Protein AF-A0A849WX70-F1 (afdb_monomer_lite)

Foldseek 3Di:
DDDDDDDDDDDDDDDDDDDDDDDDDDDDDDDDPPPDPPPVCVVLPPDDDALVNVLVCLCCVPPVVVLVQLVVVLQDVDDRDPPDPCPFQLNVLSVVVNVVDPHPPPDDSLRVLVSSQVSSLVVQVVQLVPVVPDPPDPQQADLAAAQLLLLLLLVLCCPPPFLHPVCQVVFADPVCVVPPVPPPSLLVSQQLSLLLCVQLRHDLNQKKKKKKAAWFADPNDTDRMGMFMWGQHPSSFIWTRDNPDADPPPRGDHTDGSVRVLVVRCVRDPRSSIHMGMGGSVCRYPDPDSDDCVSVCNPPCLVRHNRSCSSVVSVVCSLPQHPVNSCVSSVHPDRGDRNDDPPPVPDPCPVVDPDPPDDPCRVPVDDD

Structure (mmCIF, N/CA/C/O backbone):
data_AF-A0A849WX70-F1
#
_entry.id   AF-A0A849WX70-F1
#
loop_
_atom_site.group_PDB
_atom_site.id
_atom_site.type_symbol
_atom_site.label_atom_id
_atom_site.label_alt_id
_atom_site.label_comp_id
_atom_site.label_asym_id
_atom_site.label_entity_id
_atom_site.label_seq_id
_atom_site.pdbx_PDB_ins_code
_atom_site.Cartn_x
_atom_site.Cartn_y
_atom_site.Cartn_z
_atom_site.occupancy
_atom_site.B_iso_or_equiv
_atom_site.auth_seq_id
_atom_site.auth_comp_id
_atom_site.auth_asym_id
_atom_site.auth_atom_id
_atom_site.pdbx_PDB_model_num
ATOM 1 N N . MET A 1 1 ? 68.512 -42.231 7.344 1.00 38.91 1 MET A N 1
ATOM 2 C CA . MET A 1 1 ? 68.923 -40.813 7.188 1.00 38.91 1 MET A CA 1
ATOM 3 C C . MET A 1 1 ? 68.164 -40.019 8.252 1.00 38.91 1 MET A C 1
ATOM 5 O O . MET A 1 1 ? 66.951 -40.113 8.247 1.00 38.91 1 MET A O 1
ATOM 9 N N . LYS A 1 2 ? 68.768 -39.538 9.355 1.00 36.25 2 LYS A N 1
ATOM 10 C CA . LYS A 1 2 ? 69.524 -38.263 9.503 1.00 36.25 2 LYS A CA 1
ATOM 11 C C . LYS A 1 2 ? 68.802 -37.085 8.806 1.00 36.25 2 LYS A C 1
ATOM 13 O O . LYS A 1 2 ? 68.570 -37.222 7.618 1.00 36.25 2 LYS A O 1
ATOM 18 N N . ILE A 1 3 ? 68.507 -35.908 9.375 1.00 37.84 3 ILE A N 1
ATOM 19 C CA . ILE A 1 3 ? 68.693 -35.253 10.690 1.00 37.84 3 ILE A CA 1
ATOM 20 C C . ILE A 1 3 ? 68.116 -33.804 10.515 1.00 37.84 3 ILE A C 1
ATOM 22 O O . ILE A 1 3 ? 68.276 -33.287 9.416 1.00 37.84 3 ILE A O 1
ATOM 26 N N . ILE A 1 4 ? 67.550 -33.156 11.564 1.00 41.12 4 ILE A N 1
ATOM 27 C CA . ILE A 1 4 ? 67.518 -31.669 11.833 1.00 41.12 4 ILE A CA 1
ATOM 28 C C . ILE A 1 4 ? 66.703 -30.748 10.866 1.00 41.12 4 ILE A C 1
ATOM 30 O O . ILE A 1 4 ? 66.662 -31.002 9.676 1.00 41.12 4 ILE A O 1
ATOM 34 N N . SER A 1 5 ? 66.095 -29.592 11.204 1.00 37.28 5 SER A N 1
ATOM 35 C CA . SER A 1 5 ? 65.634 -28.862 12.413 1.00 37.28 5 SER A CA 1
ATOM 36 C C . SER A 1 5 ? 64.950 -27.534 11.966 1.00 37.28 5 SER A C 1
ATOM 38 O O . SER A 1 5 ? 64.920 -27.251 10.769 1.00 37.28 5 SER A O 1
ATOM 40 N N . LYS A 1 6 ? 64.529 -26.705 12.951 1.00 44.03 6 LYS A N 1
ATOM 41 C CA . LYS A 1 6 ? 64.032 -25.293 12.947 1.00 44.03 6 LYS A CA 1
ATOM 42 C C . LYS A 1 6 ? 62.504 -25.187 13.080 1.00 44.03 6 LYS A C 1
ATOM 44 O O . LYS A 1 6 ? 61.797 -25.442 12.121 1.00 44.03 6 LYS A O 1
ATOM 49 N N . PHE A 1 7 ? 61.885 -24.945 14.246 1.00 43.12 7 PHE A N 1
ATOM 50 C CA . PHE A 1 7 ? 62.089 -23.946 15.322 1.00 43.12 7 PHE A CA 1
ATOM 51 C C . PHE A 1 7 ? 62.117 -22.490 14.833 1.00 43.12 7 PHE A C 1
ATOM 53 O O . PHE A 1 7 ? 63.131 -22.073 14.290 1.00 43.12 7 PHE A O 1
ATOM 60 N N . TYR A 1 8 ? 61.039 -21.741 15.112 1.00 38.78 8 TYR A N 1
ATOM 61 C CA . TYR A 1 8 ? 61.070 -20.408 15.739 1.00 38.78 8 TYR A CA 1
ATOM 62 C C . TYR A 1 8 ? 59.729 -20.124 16.455 1.00 38.78 8 TYR A C 1
ATOM 64 O O . TYR A 1 8 ? 58.683 -19.986 15.828 1.00 38.78 8 TYR A O 1
ATOM 72 N N . LEU A 1 9 ? 59.799 -20.085 17.789 1.00 37.38 9 LEU A N 1
ATOM 73 C CA . LEU A 1 9 ? 58.912 -19.358 18.708 1.00 37.38 9 LEU A CA 1
ATOM 74 C C . LEU A 1 9 ? 59.530 -17.961 18.974 1.00 37.38 9 LEU A C 1
ATOM 76 O O . LEU A 1 9 ? 60.711 -17.778 18.688 1.00 37.38 9 LEU A O 1
ATOM 80 N N . PHE A 1 10 ? 58.765 -17.101 19.672 1.00 33.50 10 PHE A N 1
ATOM 81 C CA . PHE A 1 10 ? 59.092 -15.818 20.348 1.00 33.50 10 PHE A CA 1
ATOM 82 C C . PHE A 1 10 ? 58.715 -14.529 19.578 1.00 33.50 10 PHE A C 1
ATOM 84 O O . PHE A 1 10 ? 59.026 -14.425 18.403 1.00 33.50 10 PHE A O 1
ATOM 91 N N . TYR A 1 11 ? 58.081 -13.486 20.150 1.00 30.44 11 TYR A N 1
ATOM 92 C CA . TYR A 1 11 ? 57.547 -13.217 21.502 1.00 30.44 11 TYR A CA 1
ATOM 93 C C . TYR A 1 11 ? 56.594 -11.996 21.489 1.00 30.44 11 TYR A C 1
ATOM 95 O O . TYR A 1 11 ? 56.616 -11.194 20.558 1.00 30.44 11 TYR A O 1
ATOM 103 N N . LEU A 1 12 ? 55.815 -11.859 22.569 1.00 35.34 12 LEU A N 1
ATOM 104 C CA . LEU A 1 12 ? 55.059 -10.675 22.999 1.00 35.34 12 LEU A CA 1
ATOM 105 C C . LEU A 1 12 ? 55.924 -9.407 23.155 1.00 35.34 12 LEU A C 1
ATOM 107 O O . LEU A 1 12 ? 57.042 -9.500 23.658 1.00 35.34 12 LEU A O 1
ATOM 111 N N . SER A 1 13 ? 55.310 -8.227 22.993 1.00 27.55 13 SER A N 1
ATOM 112 C CA . SER A 1 13 ? 55.395 -7.189 24.035 1.00 27.55 13 SER A CA 1
ATOM 113 C C . SER A 1 13 ? 54.191 -6.232 24.047 1.00 27.55 13 SER A C 1
ATOM 115 O O . SER A 1 13 ? 53.707 -5.742 23.031 1.00 27.55 13 SER A O 1
ATOM 117 N N . LEU A 1 14 ? 53.707 -6.036 25.271 1.00 31.61 14 LEU A N 1
ATOM 118 C CA . LEU A 1 14 ? 52.693 -5.114 25.772 1.00 31.61 14 LEU A CA 1
ATOM 119 C C . LEU A 1 14 ? 53.393 -3.813 26.213 1.00 31.61 14 LEU A C 1
ATOM 121 O O . LEU A 1 14 ? 54.511 -3.924 26.713 1.00 31.61 14 LEU A O 1
ATOM 125 N N . SER A 1 15 ? 52.736 -2.646 26.118 1.00 30.48 15 SER A N 1
ATOM 126 C CA . SER A 1 15 ? 52.837 -1.435 26.989 1.00 30.48 15 SER A CA 1
ATOM 127 C C . SER A 1 15 ? 52.048 -0.299 26.304 1.00 30.48 15 SER A C 1
ATOM 129 O O . SER A 1 15 ? 52.413 0.104 25.208 1.00 30.48 15 SER A O 1
ATOM 131 N N . ALA A 1 16 ? 50.854 0.118 26.735 1.00 30.75 16 ALA A N 1
ATOM 132 C CA . ALA A 1 16 ? 50.537 0.946 27.906 1.00 30.75 16 ALA A CA 1
ATOM 133 C C . ALA A 1 16 ? 51.292 2.290 27.948 1.00 30.75 16 ALA A C 1
ATOM 135 O O . ALA A 1 16 ? 52.464 2.316 28.303 1.00 30.75 16 ALA A O 1
ATOM 136 N N . LEU A 1 17 ? 50.587 3.401 27.689 1.00 26.80 17 LEU A N 1
ATOM 137 C CA . LEU A 1 17 ? 50.786 4.655 28.421 1.00 26.80 17 LEU A CA 1
ATOM 138 C C . LEU A 1 17 ? 49.501 5.501 28.388 1.00 26.80 17 LEU A C 1
ATOM 140 O O . LEU A 1 17 ? 49.042 5.936 27.335 1.00 26.80 17 LEU A O 1
ATOM 144 N N . ALA A 1 18 ? 48.937 5.709 29.574 1.00 28.11 18 ALA A N 1
ATOM 145 C CA . ALA A 1 18 ? 47.935 6.715 29.884 1.00 28.11 18 ALA A CA 1
ATOM 146 C C . ALA A 1 18 ? 48.645 7.933 30.491 1.00 28.11 18 ALA A C 1
ATOM 148 O O . ALA A 1 18 ? 49.542 7.749 31.312 1.00 28.11 18 ALA A O 1
ATOM 149 N N . ILE A 1 19 ? 48.207 9.153 30.160 1.00 31.25 19 ILE A N 1
ATOM 150 C CA . ILE A 1 19 ? 48.410 10.338 31.006 1.00 31.25 19 ILE A CA 1
ATOM 151 C C . ILE A 1 19 ? 47.104 11.137 31.060 1.00 31.25 19 ILE A C 1
ATOM 153 O O . ILE A 1 19 ? 46.490 11.452 30.045 1.00 31.25 19 ILE A O 1
ATOM 157 N N . ASN A 1 20 ? 46.716 11.412 32.303 1.00 28.11 20 ASN A N 1
ATOM 158 C CA . ASN A 1 20 ? 45.578 12.186 32.773 1.00 28.11 20 ASN A CA 1
ATOM 159 C C . ASN A 1 20 ? 45.707 13.692 32.496 1.00 28.11 20 ASN A C 1
ATOM 161 O O . ASN A 1 20 ? 46.794 14.254 32.594 1.00 28.11 20 ASN A O 1
ATOM 165 N N . SER A 1 21 ? 44.559 14.362 32.376 1.00 27.25 21 SER A N 1
ATOM 166 C CA . SER A 1 21 ? 44.358 15.716 32.904 1.00 27.25 21 SER A CA 1
ATOM 167 C C . SER A 1 21 ? 42.921 15.847 33.437 1.00 27.25 21 SER A C 1
ATOM 169 O O . SER A 1 21 ? 41.959 15.951 32.684 1.00 27.25 21 SER A O 1
ATOM 171 N N . LEU A 1 22 ? 42.808 15.759 34.768 1.00 28.16 22 LEU A N 1
ATOM 172 C CA . LEU A 1 22 ? 41.793 16.397 35.625 1.00 28.16 22 LEU A CA 1
ATOM 173 C C . LEU A 1 22 ? 41.969 17.928 35.550 1.00 28.16 22 LEU A C 1
ATOM 175 O O . LEU A 1 22 ? 43.075 18.375 35.267 1.00 28.16 22 LEU A O 1
ATOM 179 N N . ALA A 1 23 ? 41.058 18.829 35.907 1.00 27.77 23 ALA A N 1
ATOM 180 C CA . ALA A 1 23 ? 39.648 18.884 36.294 1.00 27.77 23 ALA A CA 1
ATOM 181 C C . ALA A 1 23 ? 39.321 20.396 36.393 1.00 27.77 23 ALA A C 1
ATOM 183 O O . ALA A 1 23 ? 40.244 21.187 36.548 1.00 27.77 23 ALA A O 1
ATOM 184 N N . ILE A 1 24 ? 38.045 20.791 36.361 1.00 26.77 24 ILE A N 1
ATOM 185 C CA . ILE A 1 24 ? 37.427 21.758 37.294 1.00 26.77 24 ILE A CA 1
ATOM 186 C C . ILE A 1 24 ? 35.904 21.658 37.115 1.00 26.77 24 ILE A C 1
ATOM 188 O O . ILE A 1 24 ? 35.356 21.782 36.024 1.00 26.77 24 ILE A O 1
ATOM 192 N N . SER A 1 25 ? 35.248 21.391 38.235 1.00 27.98 25 SER A N 1
ATOM 193 C CA . SER A 1 25 ? 33.811 21.366 38.488 1.00 27.98 25 SER A CA 1
ATOM 194 C C . SER A 1 25 ? 33.216 22.769 38.642 1.00 27.98 25 SER A C 1
ATOM 196 O O . SER A 1 25 ? 33.856 23.609 39.270 1.00 27.98 25 SER A O 1
ATOM 198 N N . THR A 1 26 ? 31.960 22.981 38.229 1.00 28.66 26 THR A N 1
ATOM 199 C CA . THR A 1 26 ? 30.817 23.463 39.060 1.00 28.66 26 THR A CA 1
ATOM 200 C C . THR A 1 26 ? 29.541 23.652 38.200 1.00 28.66 26 THR A C 1
ATOM 202 O O . THR A 1 26 ? 29.646 23.649 36.975 1.00 28.66 26 THR A O 1
ATOM 205 N N . PRO A 1 27 ? 28.327 23.672 38.800 1.00 29.98 27 PRO A N 1
ATOM 206 C CA . PRO A 1 27 ? 27.159 22.966 38.262 1.00 29.98 27 PRO A CA 1
ATOM 207 C C . PRO A 1 27 ? 25.943 23.854 37.903 1.00 29.98 27 PRO A C 1
ATOM 209 O O . PRO A 1 27 ? 25.895 25.032 38.232 1.00 29.98 27 PRO A O 1
ATOM 212 N N . LEU A 1 28 ? 24.919 23.192 37.339 1.00 26.17 28 LEU A N 1
ATOM 213 C CA . LEU A 1 28 ? 23.476 23.497 37.402 1.00 26.17 28 LEU A CA 1
ATOM 214 C C . LEU A 1 28 ? 22.964 24.819 36.797 1.00 26.17 28 LEU A C 1
ATOM 216 O O . LEU A 1 28 ? 22.929 25.850 37.456 1.00 26.17 28 LEU A O 1
ATOM 220 N N . ILE A 1 29 ? 22.316 24.704 35.632 1.00 27.02 29 ILE A N 1
ATOM 221 C CA . ILE A 1 29 ? 21.025 25.366 35.388 1.00 27.02 29 ILE A CA 1
ATOM 222 C C . ILE A 1 29 ? 20.063 24.292 34.878 1.00 27.02 29 ILE A C 1
ATOM 224 O O . ILE A 1 29 ? 20.314 23.638 33.866 1.00 27.02 29 ILE A O 1
ATOM 228 N N . GLY A 1 30 ? 18.996 24.067 35.645 1.00 26.92 30 GLY A N 1
ATOM 229 C CA . GLY A 1 30 ? 17.939 23.123 35.319 1.00 26.92 30 GLY A CA 1
ATOM 230 C C . GLY A 1 30 ? 17.223 23.528 34.038 1.00 26.92 30 GLY A C 1
ATOM 231 O O . GLY A 1 30 ? 16.716 24.642 33.927 1.00 26.92 30 GLY A O 1
ATOM 232 N N . ILE A 1 31 ? 17.165 22.604 33.083 1.00 27.62 31 ILE A N 1
ATOM 233 C CA . ILE A 1 31 ? 16.212 22.693 31.984 1.00 27.62 31 ILE A CA 1
ATOM 234 C C . ILE A 1 31 ? 14.951 21.980 32.455 1.00 27.62 31 ILE A C 1
ATOM 236 O O . ILE A 1 31 ? 14.905 20.762 32.626 1.00 27.62 31 ILE A O 1
ATOM 240 N N . ASP A 1 32 ? 13.967 22.818 32.735 1.00 26.98 32 ASP A N 1
ATOM 241 C CA . ASP A 1 32 ? 12.604 22.508 33.116 1.00 26.98 32 ASP A CA 1
ATOM 242 C C . ASP A 1 32 ? 11.981 21.473 32.159 1.00 26.98 32 ASP A C 1
ATOM 244 O O . ASP A 1 32 ? 11.893 21.673 30.945 1.00 26.98 32 ASP A O 1
ATOM 248 N N . SER A 1 33 ? 11.537 20.345 32.709 1.00 31.02 33 SER A N 1
ATOM 249 C CA . SER A 1 33 ? 10.977 19.193 31.990 1.00 31.02 33 SER A CA 1
ATOM 250 C C . SER A 1 33 ? 9.509 19.393 31.575 1.00 31.02 33 SER A C 1
ATOM 252 O O . SER A 1 33 ? 8.733 18.439 31.502 1.00 31.02 33 SER A O 1
ATOM 254 N N . ARG A 1 34 ? 9.101 20.637 31.282 1.00 26.53 34 ARG A N 1
ATOM 255 C CA . ARG A 1 34 ? 7.699 21.004 31.002 1.00 26.53 34 ARG A CA 1
ATOM 256 C C . ARG A 1 34 ? 7.420 21.699 29.663 1.00 26.53 34 ARG A C 1
ATOM 258 O O . ARG A 1 34 ? 6.267 22.047 29.427 1.00 26.53 34 ARG A O 1
ATOM 265 N N . SER A 1 35 ? 8.380 21.839 28.740 1.00 29.66 35 SER A N 1
ATOM 266 C CA . SER A 1 35 ? 8.166 22.618 27.495 1.00 29.66 35 SER A CA 1
ATOM 2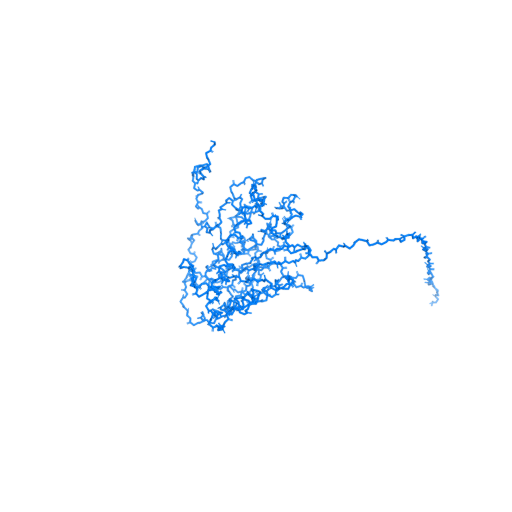67 C C . SER A 1 35 ? 8.083 21.855 26.159 1.00 29.66 35 SER A C 1
ATOM 269 O O . SER A 1 35 ? 8.068 22.495 25.111 1.00 29.66 35 SER A O 1
ATOM 271 N N . THR A 1 36 ? 7.956 20.523 26.114 1.00 32.47 36 THR A N 1
ATOM 272 C CA . THR A 1 36 ? 7.951 19.794 24.818 1.00 32.47 36 THR A CA 1
ATOM 273 C C . THR A 1 36 ? 6.583 19.352 24.287 1.00 32.47 36 THR A C 1
ATOM 275 O O . THR A 1 36 ? 6.522 18.713 23.241 1.00 32.47 36 THR A O 1
ATOM 278 N N . LYS A 1 37 ? 5.459 19.749 24.902 1.00 31.58 37 LYS A N 1
ATOM 279 C CA . LYS A 1 37 ? 4.118 19.406 24.375 1.00 31.58 37 LYS A CA 1
ATOM 280 C C . LYS A 1 37 ? 3.533 20.378 23.337 1.00 31.58 37 LYS A C 1
ATOM 282 O O . LYS A 1 37 ? 2.505 20.048 22.757 1.00 31.58 37 LYS A O 1
ATOM 287 N N . SER A 1 38 ? 4.157 21.525 23.046 1.00 29.38 38 SER A N 1
ATOM 288 C CA . SER A 1 38 ? 3.568 22.535 22.137 1.00 29.38 38 SER A CA 1
ATOM 289 C C . SER A 1 38 ? 4.291 22.765 20.805 1.00 29.38 38 SER A C 1
ATOM 291 O O . SER A 1 38 ? 3.730 23.430 19.939 1.00 29.38 38 SER A O 1
ATOM 293 N N . ASN A 1 39 ? 5.484 22.206 20.572 1.00 29.80 39 ASN A N 1
ATOM 294 C CA . ASN A 1 39 ? 6.278 22.576 19.387 1.00 29.80 39 ASN A CA 1
ATOM 295 C C . ASN A 1 39 ? 6.196 21.631 18.181 1.00 29.80 39 ASN A C 1
ATOM 297 O O . ASN A 1 39 ? 6.762 21.953 17.143 1.00 29.80 39 ASN A O 1
ATOM 301 N N . CYS A 1 40 ? 5.405 20.555 18.236 1.00 33.16 40 CYS A N 1
ATOM 302 C CA . CYS A 1 40 ? 5.090 19.787 17.022 1.00 33.16 40 CYS A CA 1
ATOM 303 C C . CYS A 1 40 ? 3.966 20.415 16.181 1.00 33.16 40 CYS A C 1
ATOM 305 O O . CYS A 1 40 ? 3.748 19.972 15.073 1.00 33.16 40 CYS A O 1
ATOM 307 N N . LEU A 1 41 ? 3.260 21.449 16.660 1.00 31.38 41 LEU A N 1
ATOM 308 C CA . LEU A 1 41 ? 2.218 22.151 15.885 1.00 31.38 41 LEU A CA 1
ATOM 309 C C . LEU A 1 41 ? 2.650 23.557 15.429 1.00 31.38 41 LEU A C 1
ATOM 311 O O . LEU A 1 41 ? 2.061 24.120 14.508 1.00 31.38 41 LEU A O 1
ATOM 315 N N . GLY A 1 42 ? 3.691 24.127 16.047 1.00 27.14 42 GLY A N 1
ATOM 316 C CA . GLY A 1 42 ? 4.165 25.490 15.775 1.00 27.14 42 GLY A CA 1
ATOM 317 C C . GLY A 1 42 ? 4.873 25.660 14.427 1.00 27.14 42 GLY A C 1
ATOM 318 O O . GLY A 1 42 ? 4.734 26.710 13.805 1.00 27.14 42 GLY A O 1
ATOM 319 N N . HIS A 1 43 ? 5.552 24.623 13.927 1.00 33.47 43 HIS A N 1
ATOM 320 C CA . HIS A 1 43 ? 6.188 24.657 12.601 1.00 33.47 43 HIS A CA 1
ATOM 321 C C . HIS A 1 43 ? 5.203 24.492 11.429 1.00 33.47 43 HIS A C 1
ATOM 323 O O . HIS A 1 43 ? 5.555 24.800 10.295 1.00 33.47 43 HIS A O 1
ATOM 329 N N . TYR A 1 44 ? 3.953 24.095 11.689 1.00 35.59 44 TYR A N 1
ATOM 330 C CA . TYR A 1 44 ? 2.965 23.778 10.649 1.00 35.59 44 TYR A CA 1
ATOM 331 C C . TYR A 1 44 ? 2.113 24.974 10.195 1.00 35.59 44 TYR A C 1
ATOM 333 O O . TYR A 1 44 ? 1.388 24.882 9.207 1.00 35.59 44 TYR A O 1
ATOM 341 N N . LYS A 1 45 ? 2.182 26.122 10.885 1.00 31.47 45 LYS A N 1
ATOM 342 C CA . LYS A 1 45 ? 1.353 27.303 10.564 1.00 31.47 45 LYS A CA 1
ATOM 343 C C . LYS A 1 45 ? 1.973 28.290 9.567 1.00 31.47 45 LYS A C 1
ATOM 345 O O . LYS A 1 45 ? 1.298 29.246 9.192 1.00 31.47 45 LYS A O 1
ATOM 350 N N . GLN A 1 46 ? 3.203 28.069 9.100 1.00 36.62 46 GLN A N 1
ATOM 351 C CA . GLN A 1 46 ? 3.875 28.947 8.129 1.00 36.62 46 GLN A CA 1
ATOM 352 C C . GLN A 1 46 ? 4.447 28.186 6.929 1.00 36.62 46 GLN A C 1
ATOM 354 O O . GLN A 1 46 ? 5.611 28.350 6.581 1.00 36.62 46 GLN A O 1
ATOM 359 N N . VAL A 1 47 ? 3.635 27.370 6.257 1.00 38.62 47 VAL A N 1
ATOM 360 C CA . VAL A 1 47 ? 4.079 26.757 4.998 1.00 38.62 47 VAL A CA 1
ATOM 361 C C . VAL A 1 47 ? 2.987 26.858 3.943 1.00 38.62 47 VAL A C 1
ATOM 363 O O . VAL A 1 47 ? 2.095 26.029 3.803 1.00 38.62 47 VAL A O 1
ATOM 366 N N . LYS A 1 48 ? 3.020 27.989 3.248 1.00 41.62 48 LYS A N 1
ATOM 367 C CA . LYS A 1 48 ? 2.393 28.189 1.949 1.00 41.62 48 LYS A CA 1
ATOM 368 C C . LYS A 1 48 ? 3.480 28.845 1.125 1.00 41.62 48 LYS A C 1
ATOM 370 O O . LYS A 1 48 ? 3.694 30.025 1.371 1.00 41.62 48 LYS A O 1
ATOM 375 N N . ASN A 1 49 ? 4.224 28.096 0.304 1.00 42.72 49 ASN A N 1
ATOM 376 C CA . ASN A 1 49 ? 4.805 28.559 -0.974 1.00 42.72 49 ASN A CA 1
ATOM 377 C C . ASN A 1 49 ? 5.703 27.514 -1.685 1.00 42.72 49 ASN A C 1
ATOM 379 O O . ASN A 1 49 ? 6.255 27.843 -2.733 1.00 42.72 49 ASN A O 1
ATOM 383 N N . SER A 1 50 ? 5.859 26.275 -1.192 1.00 49.97 50 SER A N 1
ATOM 384 C CA . SER A 1 50 ? 6.689 25.249 -1.850 1.00 49.97 50 SER A CA 1
ATOM 385 C C . SER A 1 50 ? 5.878 24.049 -2.391 1.00 49.97 50 SER A C 1
ATOM 387 O O . SER A 1 50 ? 4.876 23.660 -1.788 1.00 49.97 50 SER A O 1
ATOM 389 N N . PRO A 1 51 ? 6.287 23.412 -3.510 1.00 46.69 51 PRO A N 1
ATOM 390 C CA . PRO A 1 51 ? 5.650 22.193 -4.029 1.00 46.69 51 PRO A CA 1
ATOM 391 C C . PRO A 1 51 ? 5.591 21.021 -3.030 1.00 46.69 51 PRO A C 1
ATOM 393 O O . PRO A 1 51 ? 4.639 20.241 -3.072 1.00 46.69 51 PRO A O 1
ATOM 396 N N . SER A 1 52 ? 6.553 20.912 -2.103 1.00 46.94 52 SER A N 1
ATOM 397 C CA . SER A 1 52 ? 6.529 19.917 -1.016 1.00 46.94 52 SER A CA 1
ATOM 398 C C . SER A 1 52 ? 5.396 20.157 -0.010 1.00 46.94 52 SER A C 1
ATOM 400 O O . SER A 1 52 ? 4.804 19.194 0.476 1.00 46.94 52 SER A O 1
ATOM 402 N N . ASP A 1 53 ? 5.008 21.416 0.224 1.00 53.00 53 ASP A N 1
ATOM 403 C CA . ASP A 1 53 ? 3.897 21.772 1.125 1.00 53.00 53 ASP A CA 1
ATOM 404 C C . ASP A 1 53 ? 2.554 21.270 0.582 1.00 53.00 53 ASP A C 1
ATOM 406 O O . ASP A 1 53 ? 1.631 20.956 1.332 1.00 53.00 53 ASP A O 1
ATOM 410 N N . TYR A 1 54 ? 2.435 21.185 -0.745 1.00 51.22 54 TYR A N 1
ATOM 411 C CA . TYR A 1 54 ? 1.203 20.792 -1.419 1.00 51.22 54 TYR A CA 1
ATOM 412 C C . TYR A 1 54 ? 0.933 19.285 -1.313 1.00 51.22 54 TYR A C 1
ATOM 414 O O . TYR A 1 54 ? -0.221 18.864 -1.219 1.00 51.22 54 TYR A O 1
ATOM 422 N N . PHE A 1 55 ? 1.988 18.466 -1.293 1.00 51.44 55 PHE A N 1
ATOM 423 C CA . PHE A 1 55 ? 1.865 17.021 -1.108 1.00 51.44 55 PHE A CA 1
ATOM 424 C C . PHE A 1 55 ? 1.593 16.658 0.356 1.00 51.44 55 PHE A C 1
ATOM 426 O O . PHE A 1 55 ? 0.677 15.880 0.633 1.00 51.44 55 PHE A O 1
ATOM 433 N N . GLN A 1 56 ? 2.324 17.283 1.285 1.00 51.97 56 GLN A N 1
ATOM 434 C CA . GLN A 1 56 ? 2.070 17.167 2.721 1.00 51.97 56 GLN A CA 1
ATOM 435 C C . GLN A 1 56 ? 0.625 17.586 3.040 1.00 51.97 56 GLN A C 1
ATOM 437 O O . GLN A 1 56 ? -0.117 16.836 3.666 1.00 51.97 56 GLN A O 1
ATOM 442 N N . GLY A 1 57 ? 0.165 18.697 2.453 1.00 52.94 57 GLY A N 1
ATOM 443 C CA . GLY A 1 57 ? -1.210 19.170 2.572 1.00 52.94 57 GLY A CA 1
ATOM 444 C C . GLY A 1 57 ? -2.277 18.169 2.118 1.00 52.94 57 GLY A C 1
ATOM 445 O O . GLY A 1 57 ? -3.344 18.151 2.713 1.00 52.94 57 GLY A O 1
ATOM 446 N N . LEU A 1 58 ? -2.021 17.305 1.129 1.00 51.50 58 LEU A N 1
ATOM 447 C CA . LEU A 1 58 ? -2.976 16.265 0.722 1.00 51.50 58 LEU A CA 1
ATOM 448 C C . LEU A 1 58 ? -3.022 15.084 1.684 1.00 51.50 58 LEU A C 1
ATOM 450 O O . LEU A 1 58 ? -4.100 14.557 1.958 1.00 51.50 58 LEU A O 1
ATOM 454 N N . VAL A 1 59 ? -1.862 14.626 2.151 1.00 56.75 59 VAL A N 1
ATOM 455 C CA . VAL A 1 59 ? -1.825 13.521 3.111 1.00 56.75 59 VAL A CA 1
ATOM 456 C C . VAL A 1 59 ? -2.449 13.963 4.435 1.00 56.75 59 VAL A C 1
ATOM 458 O O . VAL A 1 59 ? -3.254 13.226 5.011 1.00 56.75 59 VAL A O 1
ATOM 461 N N . ASP A 1 60 ? -2.190 15.207 4.830 1.00 53.00 60 ASP A N 1
ATOM 462 C CA . ASP A 1 60 ? -2.749 15.835 6.021 1.00 53.00 60 ASP A CA 1
ATOM 463 C C . ASP A 1 60 ? -4.252 16.146 5.866 1.00 53.00 60 ASP A C 1
ATOM 465 O O . ASP A 1 60 ? -5.047 15.867 6.770 1.00 53.00 60 ASP A O 1
ATOM 469 N N . GLN A 1 61 ? -4.692 16.671 4.713 1.00 52.00 61 GLN A N 1
ATOM 470 C CA . GLN A 1 61 ? -6.110 16.983 4.476 1.00 52.00 61 GLN A CA 1
ATOM 471 C C . GLN A 1 61 ? -6.977 15.752 4.254 1.00 52.00 61 GLN A C 1
ATOM 473 O O . GLN A 1 61 ? -8.137 15.787 4.644 1.00 52.00 61 GLN A O 1
ATOM 478 N N . ASP A 1 62 ? -6.463 14.675 3.660 1.00 61.47 62 ASP A N 1
ATOM 479 C CA . ASP A 1 62 ? -7.245 13.450 3.538 1.00 61.47 62 ASP A CA 1
ATOM 480 C C . ASP A 1 62 ? -7.084 12.624 4.820 1.00 61.47 62 ASP A C 1
ATOM 482 O O . ASP A 1 62 ? -8.019 12.517 5.603 1.00 61.47 62 ASP A O 1
ATOM 486 N N . LEU A 1 63 ? -5.918 12.032 5.088 1.00 65.44 63 LEU A N 1
ATOM 487 C CA . LEU A 1 63 ? -5.815 10.948 6.072 1.00 65.44 63 LEU A CA 1
ATOM 488 C C . LEU A 1 63 ? -5.876 11.413 7.530 1.00 65.44 63 LEU A C 1
ATOM 490 O O . LEU A 1 63 ? -6.602 10.800 8.310 1.00 65.44 63 LEU A O 1
ATOM 494 N N . LEU A 1 64 ? -5.182 12.490 7.909 1.00 63.91 64 LEU A N 1
ATOM 495 C CA . LEU A 1 64 ? -5.244 12.993 9.291 1.00 63.91 64 LEU A CA 1
ATOM 496 C C . LEU A 1 64 ? -6.605 13.621 9.608 1.00 63.91 64 LEU A C 1
ATOM 498 O O . LEU A 1 64 ? -7.141 13.445 10.703 1.00 63.91 64 LEU A O 1
ATOM 502 N N . THR A 1 65 ? -7.213 14.289 8.629 1.00 65.38 65 THR A N 1
ATOM 503 C CA . THR A 1 65 ? -8.589 14.781 8.762 1.00 65.38 65 THR A CA 1
ATOM 504 C C . THR A 1 65 ? -9.574 13.615 8.870 1.00 65.38 65 THR A C 1
ATOM 506 O O . THR A 1 65 ? -10.478 13.675 9.700 1.00 65.38 65 THR A O 1
ATOM 509 N N . PHE A 1 66 ? -9.378 12.517 8.125 1.00 68.75 66 PHE A N 1
ATOM 510 C CA . PHE A 1 66 ? -10.192 11.306 8.275 1.00 68.75 66 PHE A CA 1
ATOM 511 C C . PHE A 1 66 ? -10.080 10.693 9.672 1.00 68.75 66 PHE A C 1
ATOM 513 O O . PHE A 1 66 ? -11.113 10.322 10.224 1.00 68.75 66 PHE A O 1
ATOM 520 N N . VAL A 1 67 ? -8.883 10.645 10.273 1.00 72.31 67 VAL A N 1
ATOM 521 C CA . VAL A 1 67 ? -8.712 10.194 11.669 1.00 72.31 67 VAL A CA 1
ATOM 522 C C . VAL A 1 67 ? -9.615 11.001 12.599 1.00 72.31 67 VAL A C 1
ATOM 524 O O . VAL A 1 67 ? -10.357 10.429 13.392 1.00 72.31 67 VAL A O 1
ATOM 527 N N . ASN A 1 68 ? -9.595 12.327 12.478 1.00 72.00 68 ASN A N 1
ATOM 528 C CA . ASN A 1 68 ? -10.400 13.188 13.338 1.00 72.00 68 ASN A CA 1
ATOM 529 C C . ASN A 1 68 ? -11.902 13.016 13.074 1.00 72.00 68 ASN A C 1
ATOM 531 O O . ASN A 1 68 ? -12.672 12.926 14.022 1.00 72.00 68 ASN A O 1
ATOM 535 N N . VAL A 1 69 ? -12.324 12.891 11.811 1.00 73.56 69 VAL A N 1
ATOM 536 C CA . VAL A 1 69 ? -13.734 12.645 11.457 1.00 73.56 69 VAL A CA 1
ATOM 537 C C . VAL A 1 69 ? -14.232 11.308 12.014 1.00 73.56 69 VAL A C 1
ATOM 539 O O . VAL A 1 69 ? -15.351 11.252 12.514 1.00 73.56 69 VAL A O 1
ATOM 542 N N . GLU A 1 70 ? -13.427 10.241 11.969 1.00 78.19 70 GLU A N 1
ATOM 543 C CA . GLU A 1 70 ? -13.780 8.951 12.580 1.00 78.19 70 GLU A CA 1
ATOM 544 C C . GLU A 1 70 ? -13.927 9.074 14.100 1.00 78.19 70 GLU A C 1
ATOM 546 O O . GLU A 1 70 ? -14.909 8.593 14.663 1.00 78.19 70 GLU A O 1
ATOM 551 N N . LEU A 1 71 ? -12.973 9.733 14.763 1.00 79.81 71 LEU A N 1
ATOM 552 C CA . LEU A 1 71 ? -12.999 9.913 16.215 1.00 79.81 71 LEU A CA 1
ATOM 553 C C . LEU A 1 71 ? -14.195 10.761 16.660 1.00 79.81 71 LEU A C 1
ATOM 555 O O . LEU A 1 71 ? -14.878 10.396 17.615 1.00 79.81 71 LEU A O 1
ATOM 559 N N . GLU A 1 72 ? -14.502 11.839 15.944 1.00 79.50 72 GLU A N 1
ATOM 560 C CA . GLU A 1 72 ? -15.691 12.653 16.206 1.00 79.50 72 GLU A CA 1
ATOM 561 C C . GLU A 1 72 ? -16.981 11.875 15.932 1.00 79.50 72 GLU A C 1
ATOM 563 O O . GLU A 1 72 ? -17.920 11.928 16.728 1.00 79.50 72 GLU A O 1
ATOM 568 N N . ALA A 1 73 ? -17.029 11.085 14.855 1.00 77.31 73 ALA A N 1
ATOM 569 C CA . ALA A 1 73 ? -18.170 10.223 14.565 1.00 77.31 73 ALA A CA 1
ATOM 570 C C . ALA A 1 73 ? -18.362 9.132 15.626 1.00 77.31 73 ALA A C 1
ATOM 572 O O . ALA A 1 73 ? -19.492 8.707 15.831 1.00 77.31 73 ALA A O 1
ATOM 573 N N . LEU A 1 74 ? -17.304 8.667 16.297 1.00 79.81 74 LEU A N 1
ATOM 574 C CA . LEU A 1 74 ? -17.398 7.734 17.423 1.00 79.81 74 LEU A CA 1
ATOM 575 C C . LEU A 1 74 ? -17.883 8.417 18.706 1.00 79.81 74 LEU A C 1
ATOM 577 O O . LEU A 1 74 ? -18.725 7.862 19.406 1.00 79.81 74 LEU A O 1
ATOM 581 N N . LYS A 1 75 ? -17.366 9.612 19.008 1.00 78.00 75 LYS A N 1
ATOM 582 C CA . LYS A 1 75 ? -17.693 10.359 20.235 1.00 78.00 75 LYS A CA 1
ATOM 583 C C . LYS A 1 75 ? -19.093 10.954 20.215 1.00 78.00 75 LYS A C 1
ATOM 585 O O . LYS A 1 75 ? -19.725 11.098 21.257 1.00 78.00 75 LYS A O 1
ATOM 590 N N . THR A 1 76 ? -19.575 11.313 19.035 1.00 72.94 76 THR A N 1
ATOM 591 C CA . THR A 1 76 ? -20.914 11.860 18.852 1.00 72.94 76 THR A CA 1
ATOM 592 C C . THR A 1 76 ? -21.857 10.761 18.366 1.00 72.94 76 THR A C 1
ATOM 594 O O . THR A 1 76 ? -21.475 9.883 17.594 1.00 72.94 76 THR A O 1
ATOM 597 N N . SER A 1 77 ? -23.140 10.817 18.730 1.00 64.75 77 SER A N 1
ATOM 598 C CA . SER A 1 77 ? -24.168 9.955 18.115 1.00 64.75 77 SER A CA 1
ATOM 599 C C . SER A 1 77 ? -24.410 10.280 16.628 1.00 64.75 77 SER A C 1
ATOM 601 O O . SER A 1 77 ? -25.374 9.802 16.036 1.00 64.75 77 SER A O 1
ATOM 603 N N . SER A 1 78 ? -23.552 11.101 16.016 1.00 68.75 78 SER A N 1
ATOM 604 C CA . SER A 1 78 ? -23.622 11.500 14.619 1.00 68.75 78 SER A CA 1
ATOM 605 C C . SER A 1 78 ? -23.334 10.318 13.699 1.00 68.75 78 SER A C 1
ATOM 607 O O . SER A 1 78 ? -22.490 9.454 13.970 1.00 68.75 78 SER A O 1
ATOM 609 N N . ASN A 1 79 ? -24.029 10.305 12.566 1.00 72.00 79 ASN A N 1
ATOM 610 C CA . ASN A 1 79 ? -23.727 9.394 11.473 1.00 72.00 79 ASN A CA 1
ATOM 611 C C . ASN A 1 79 ? -22.473 9.861 10.723 1.00 72.00 79 ASN A C 1
ATOM 613 O O . ASN A 1 79 ? -22.170 11.054 10.679 1.00 72.00 79 ASN A O 1
ATOM 617 N N . LEU A 1 80 ? -21.765 8.913 10.103 1.00 69.31 80 LEU A N 1
ATOM 618 C CA . LEU A 1 80 ? -20.698 9.240 9.159 1.00 69.31 80 LEU A CA 1
ATOM 619 C C . LEU A 1 80 ? -21.259 10.089 7.999 1.00 69.31 80 LEU A C 1
ATOM 621 O O . LEU A 1 80 ? -22.417 9.893 7.612 1.00 69.31 80 LEU A O 1
ATOM 625 N N . PRO A 1 81 ? -20.459 11.003 7.419 1.00 69.75 81 PRO A N 1
ATOM 626 C CA . PRO A 1 81 ? -20.870 11.780 6.255 1.00 69.75 81 PRO A CA 1
ATOM 627 C C . PRO A 1 81 ? -21.428 10.885 5.126 1.00 69.75 81 PRO A C 1
ATOM 629 O O . PRO A 1 81 ? -20.802 9.880 4.776 1.00 69.75 81 PRO A O 1
ATOM 632 N N . PRO A 1 82 ? -22.579 11.234 4.517 1.00 67.12 82 PRO A N 1
ATOM 633 C CA . PRO A 1 82 ? -23.283 10.366 3.564 1.00 67.12 82 PRO A CA 1
ATOM 634 C C . PRO A 1 82 ? -22.547 10.177 2.227 1.00 67.12 82 PRO A C 1
ATOM 636 O O . PRO A 1 82 ? -22.911 9.315 1.435 1.00 67.12 82 PRO A O 1
ATOM 639 N N . ASN A 1 83 ? -21.520 10.982 1.955 1.00 66.19 83 ASN A N 1
ATOM 640 C CA . ASN A 1 83 ? -20.699 10.918 0.745 1.00 66.19 83 ASN A CA 1
ATOM 641 C C . ASN A 1 83 ? -19.528 9.921 0.845 1.00 66.19 83 ASN A C 1
ATOM 643 O O . ASN A 1 83 ? -18.748 9.800 -0.102 1.00 66.19 83 ASN A O 1
ATOM 647 N N . LEU A 1 84 ? -19.373 9.225 1.974 1.00 65.25 84 LEU A N 1
ATOM 648 C CA . LEU A 1 84 ? -18.339 8.211 2.151 1.00 65.25 84 LEU A CA 1
ATOM 649 C C . LEU A 1 84 ? -18.794 6.865 1.581 1.00 65.25 84 LEU A C 1
ATOM 651 O O . LEU A 1 84 ? -19.946 6.462 1.727 1.00 65.25 84 LEU A O 1
ATOM 655 N N . ASN A 1 85 ? -17.872 6.136 0.949 1.00 68.69 85 ASN A N 1
ATOM 656 C CA . ASN A 1 85 ? -18.132 4.762 0.528 1.00 68.69 85 ASN A CA 1
ATOM 657 C C . ASN A 1 85 ? -18.126 3.846 1.758 1.00 68.69 85 ASN A C 1
ATOM 659 O O . ASN A 1 85 ? -17.088 3.285 2.101 1.00 68.69 85 ASN A O 1
ATOM 663 N N . LEU A 1 86 ? -19.285 3.686 2.398 1.00 71.12 86 LEU A N 1
ATOM 664 C CA . LEU A 1 86 ? -19.455 2.937 3.648 1.00 71.12 86 LEU A CA 1
ATOM 665 C C . LEU A 1 86 ? -19.089 1.444 3.560 1.00 71.12 86 LEU A C 1
ATOM 667 O O . LEU A 1 86 ? -19.018 0.787 4.591 1.00 71.12 86 LEU A O 1
ATOM 671 N N . ASN A 1 87 ? -18.820 0.914 2.363 1.00 74.62 87 ASN A N 1
ATOM 672 C CA . ASN A 1 87 ? -18.427 -0.483 2.171 1.00 74.62 87 ASN A CA 1
ATOM 673 C C . ASN A 1 87 ? -16.919 -0.730 2.360 1.00 74.62 87 ASN A C 1
ATOM 675 O O . ASN A 1 87 ? -16.483 -1.875 2.270 1.00 74.62 87 ASN A O 1
ATOM 679 N N . GLN A 1 88 ? -16.100 0.305 2.587 1.00 73.38 88 GLN A N 1
ATOM 680 C CA . GLN A 1 88 ? -14.671 0.098 2.862 1.00 73.38 88 GLN A CA 1
ATOM 681 C C . GLN A 1 88 ? -14.445 -0.345 4.322 1.00 73.38 88 GLN A C 1
ATOM 683 O O . GLN A 1 88 ? -15.126 0.175 5.214 1.00 73.38 88 GLN A O 1
ATOM 688 N N . PRO A 1 89 ? -13.471 -1.243 4.597 1.00 80.94 89 PRO A N 1
ATOM 689 C CA . PRO A 1 89 ? -13.260 -1.824 5.928 1.00 80.94 89 PRO A CA 1
ATOM 690 C C . PRO A 1 89 ? -13.155 -0.808 7.073 1.00 80.94 89 PRO A C 1
ATOM 692 O O . PRO A 1 89 ? -13.717 -1.021 8.138 1.00 80.94 89 PRO A O 1
ATOM 695 N N . GLN A 1 90 ? -12.504 0.333 6.857 1.00 76.44 90 GLN A N 1
ATOM 696 C CA . GLN A 1 90 ? -12.353 1.396 7.854 1.00 76.44 90 GLN A CA 1
ATOM 697 C C . GLN A 1 90 ? -13.679 2.046 8.271 1.00 76.44 90 GLN A C 1
ATOM 699 O O . GLN A 1 90 ? -13.833 2.410 9.430 1.00 76.44 90 GLN A O 1
ATOM 704 N N . PHE A 1 91 ? -14.655 2.170 7.368 1.00 80.88 91 PHE A N 1
ATOM 705 C CA . PHE A 1 91 ? -15.948 2.771 7.711 1.00 80.88 91 PHE A CA 1
ATOM 706 C C . PHE A 1 91 ? -16.864 1.756 8.389 1.00 80.88 91 PHE A C 1
ATOM 708 O O . PHE A 1 91 ? -17.588 2.099 9.321 1.00 80.88 91 PHE A O 1
ATOM 715 N N . LEU A 1 92 ? -16.776 0.490 7.976 1.00 84.88 92 LEU A N 1
ATOM 716 C CA . LEU A 1 92 ? -17.412 -0.621 8.679 1.00 84.88 92 LEU A CA 1
ATOM 717 C C . LEU A 1 92 ? -16.832 -0.794 10.094 1.00 84.88 92 LEU A C 1
ATOM 719 O O . LEU A 1 92 ? -17.584 -1.072 11.024 1.00 84.88 92 LEU A O 1
ATOM 723 N N . ALA A 1 93 ? -15.535 -0.534 10.285 1.00 88.06 93 ALA A N 1
ATOM 724 C CA . ALA A 1 93 ? -14.888 -0.579 11.594 1.00 88.06 93 ALA A CA 1
ATOM 725 C C . ALA A 1 93 ? -15.491 0.428 12.588 1.00 88.06 93 ALA A C 1
ATOM 727 O O . ALA A 1 93 ? -15.666 0.095 13.755 1.00 88.06 93 ALA A O 1
ATOM 728 N N . VAL A 1 94 ? -15.878 1.631 12.140 1.00 87.50 94 VAL A N 1
ATOM 729 C CA . VAL A 1 94 ? -16.581 2.607 12.999 1.00 87.50 94 VAL A CA 1
ATOM 730 C C . VAL A 1 94 ? -17.885 2.013 13.535 1.00 87.50 94 VAL A C 1
ATOM 732 O O . VAL A 1 94 ? -18.196 2.174 14.714 1.00 87.50 94 VAL A O 1
ATOM 735 N N . LYS A 1 95 ? -18.635 1.296 12.690 1.00 88.81 95 LYS A N 1
ATOM 736 C CA . LYS A 1 95 ? -19.869 0.617 13.096 1.00 88.81 95 LYS A CA 1
ATOM 737 C C . LYS A 1 95 ? -19.585 -0.520 14.085 1.00 88.81 95 LYS A C 1
ATOM 739 O O . LYS A 1 95 ? -20.210 -0.539 15.140 1.00 88.81 95 LYS A O 1
ATOM 744 N N . GLU A 1 96 ? -18.624 -1.402 13.793 1.00 92.50 96 GLU A N 1
ATOM 745 C CA . GLU A 1 96 ? -18.257 -2.504 14.703 1.00 92.50 96 GLU A CA 1
ATOM 746 C C . GLU A 1 96 ? -17.811 -1.981 16.083 1.00 92.50 96 GLU A C 1
ATOM 748 O O . GLU A 1 96 ? -18.209 -2.522 17.112 1.00 92.50 96 GLU A O 1
ATOM 753 N N . VAL A 1 97 ? -17.036 -0.891 16.131 1.00 92.62 97 VAL A N 1
ATOM 754 C CA . VAL A 1 97 ? -16.598 -0.279 17.397 1.00 92.62 97 VAL A CA 1
ATOM 755 C C . VAL A 1 97 ? -17.777 0.328 18.167 1.00 92.62 97 VAL A C 1
ATOM 757 O O . VAL A 1 97 ? -17.864 0.127 19.378 1.00 92.62 97 VAL A O 1
ATOM 760 N N . LYS A 1 98 ? -18.716 1.013 17.498 1.00 90.38 98 LYS A N 1
ATOM 761 C CA . LYS A 1 98 ? -19.941 1.525 18.148 1.00 90.38 98 LYS A CA 1
ATOM 762 C C . LYS A 1 98 ? -20.812 0.413 18.726 1.00 90.38 98 LYS A C 1
ATOM 764 O O . LYS A 1 98 ? -21.399 0.593 19.783 1.00 90.38 98 LYS A O 1
ATOM 769 N N . GLU A 1 99 ? -20.907 -0.721 18.041 1.00 91.25 99 GLU A N 1
ATOM 770 C CA . GLU A 1 99 ? -21.684 -1.872 18.515 1.00 91.25 99 GLU A CA 1
ATOM 771 C C . GLU A 1 99 ? -20.992 -2.591 19.682 1.00 91.25 99 GLU A C 1
ATOM 773 O O . GLU A 1 99 ? -21.661 -3.113 20.573 1.00 91.25 99 GLU A O 1
ATOM 778 N N . LYS A 1 100 ? -19.654 -2.596 19.705 1.00 93.56 100 LYS A N 1
ATOM 779 C CA . LYS A 1 100 ? -18.849 -3.258 20.740 1.00 93.56 100 LYS A CA 1
ATOM 780 C C . LYS A 1 100 ? -18.854 -2.523 22.084 1.00 93.56 100 LYS A C 1
ATOM 782 O O . LYS A 1 100 ? -18.745 -3.176 23.122 1.00 93.56 100 LYS A O 1
ATOM 787 N N . PHE A 1 101 ? -18.945 -1.194 22.089 1.00 90.88 101 PHE A N 1
ATOM 788 C CA . PHE A 1 101 ? -18.817 -0.383 23.303 1.00 90.88 101 PHE A CA 1
ATOM 789 C C . PHE A 1 101 ? -20.076 0.442 23.571 1.00 90.88 101 PHE A C 1
ATOM 791 O O . PHE A 1 101 ? -20.455 1.287 22.768 1.00 90.88 101 PHE A O 1
ATOM 798 N N . LEU A 1 102 ? -20.680 0.237 24.747 1.00 85.56 102 LEU A N 1
ATOM 799 C CA . LEU A 1 102 ? -21.873 0.972 25.181 1.00 85.56 102 LEU A CA 1
ATOM 800 C C . LEU A 1 102 ? -21.584 2.460 25.446 1.00 85.56 102 LEU A C 1
ATOM 802 O O . LEU A 1 102 ? -22.424 3.308 25.164 1.00 85.56 102 LEU A O 1
ATOM 806 N N . ASP A 1 103 ? -20.398 2.766 25.979 1.00 87.12 103 ASP A N 1
ATOM 807 C CA . ASP A 1 103 ? -19.952 4.129 26.273 1.00 87.12 103 ASP A CA 1
ATOM 808 C C . ASP A 1 103 ? -18.512 4.356 25.790 1.00 87.12 103 ASP A C 1
ATOM 810 O O . ASP A 1 103 ? -17.537 3.944 26.424 1.00 87.12 103 ASP A O 1
ATOM 814 N N . LEU A 1 104 ? -18.388 5.034 24.648 1.00 88.25 104 LEU A N 1
ATOM 815 C CA . LEU A 1 104 ? -17.111 5.389 24.027 1.00 88.25 104 LEU A CA 1
ATOM 816 C C . LEU A 1 104 ? -16.436 6.602 24.689 1.00 88.25 104 LEU A C 1
ATOM 818 O O . LEU A 1 104 ? -15.246 6.815 24.465 1.00 88.25 104 LEU A O 1
ATOM 822 N N . SER A 1 105 ? -17.153 7.385 25.507 1.00 87.06 105 SER A N 1
ATOM 823 C CA . SER A 1 105 ? -16.626 8.618 26.118 1.00 87.06 105 SER A CA 1
ATOM 824 C C . SER A 1 105 ? -15.527 8.355 27.152 1.00 87.06 105 SER A C 1
ATOM 826 O O . SER A 1 105 ? -14.696 9.221 27.426 1.00 87.06 105 SER A O 1
ATOM 828 N N . THR A 1 106 ? -15.490 7.132 27.686 1.00 88.69 106 THR A N 1
ATOM 829 C CA . THR A 1 106 ? -14.484 6.673 28.653 1.00 88.69 106 THR A CA 1
ATOM 830 C C . THR A 1 106 ? -13.174 6.230 28.001 1.00 88.69 106 THR A C 1
ATOM 832 O O . THR A 1 106 ? -12.163 6.075 28.690 1.00 88.69 106 THR A O 1
ATOM 835 N N . LEU A 1 107 ? -13.161 6.019 26.681 1.00 91.44 107 LEU A N 1
ATOM 836 C CA . LEU A 1 107 ? -11.989 5.540 25.958 1.00 91.44 107 LEU A CA 1
ATOM 837 C C . LEU A 1 107 ? -11.108 6.711 25.512 1.00 91.44 107 LEU A C 1
ATOM 839 O O . LEU A 1 107 ? -11.581 7.704 24.964 1.00 91.44 107 LEU A O 1
ATOM 843 N N . SER A 1 108 ? -9.794 6.572 25.698 1.00 91.56 108 SER A N 1
ATOM 844 C CA . SER A 1 108 ? -8.831 7.526 25.144 1.00 91.56 108 SER A CA 1
ATOM 845 C C . SER A 1 108 ? -8.777 7.434 23.615 1.00 91.56 108 SER A C 1
ATOM 847 O O . SER A 1 108 ? -9.001 6.368 23.041 1.00 91.56 108 SER A O 1
ATOM 849 N N . ASP A 1 109 ? -8.382 8.517 22.941 1.00 88.88 109 ASP A N 1
ATOM 850 C CA . ASP A 1 109 ? -8.209 8.528 21.477 1.00 88.88 109 ASP A CA 1
ATOM 851 C C . ASP A 1 109 ? -7.249 7.436 20.990 1.00 88.88 109 ASP A C 1
ATOM 853 O O . ASP A 1 109 ? -7.465 6.818 19.950 1.00 88.88 109 ASP A O 1
ATOM 857 N N . GLN A 1 110 ? -6.202 7.159 21.768 1.00 90.12 110 GLN A N 1
ATOM 858 C CA . GLN A 1 110 ? -5.265 6.071 21.499 1.00 90.12 110 GLN A CA 1
ATOM 859 C C . GLN A 1 110 ? -5.978 4.715 21.511 1.00 90.12 110 GLN A C 1
ATOM 861 O O . GLN A 1 110 ? -5.814 3.920 20.586 1.00 90.12 110 GLN A O 1
ATOM 866 N N . ARG A 1 111 ? -6.800 4.459 22.535 1.00 92.12 111 ARG A N 1
ATOM 867 C CA . ARG A 1 111 ? -7.558 3.213 22.642 1.00 92.12 111 ARG A CA 1
ATOM 868 C C . ARG A 1 111 ? -8.579 3.087 21.512 1.00 92.12 111 ARG A C 1
ATOM 870 O O . ARG A 1 111 ? -8.689 2.016 20.926 1.00 92.12 111 ARG A O 1
ATOM 877 N N . LEU A 1 112 ? -9.260 4.175 21.155 1.00 91.62 112 LEU A N 1
ATOM 878 C CA . LEU A 1 112 ? -10.188 4.203 20.021 1.00 91.62 112 LEU A CA 1
ATOM 879 C C . LEU A 1 112 ? -9.486 3.864 18.698 1.00 91.62 112 LEU A C 1
ATOM 881 O O . LEU A 1 112 ? -10.001 3.062 17.924 1.00 91.62 112 LEU A O 1
ATOM 885 N N . LYS A 1 113 ? -8.287 4.405 18.446 1.00 91.38 113 LYS A N 1
ATOM 886 C CA . LYS A 1 113 ? -7.497 4.074 17.245 1.00 91.38 113 LYS A CA 1
ATOM 887 C C . LYS A 1 113 ? -7.068 2.609 17.195 1.00 91.38 113 LYS A C 1
ATOM 889 O O . LYS A 1 113 ? -7.089 2.021 16.112 1.00 91.38 113 LYS A O 1
ATOM 894 N N . GLN A 1 114 ? -6.698 2.024 18.336 1.00 93.12 114 GLN A N 1
ATOM 895 C CA . GLN A 1 114 ? -6.388 0.594 18.434 1.00 93.12 114 GLN A CA 1
ATOM 896 C C . GLN A 1 114 ? -7.612 -0.260 18.098 1.00 93.12 114 GLN A C 1
ATOM 898 O O . GLN A 1 114 ? -7.518 -1.154 17.266 1.00 93.12 114 GLN A O 1
ATOM 903 N N . GLU A 1 115 ? -8.769 0.052 18.685 1.00 94.44 115 GLU A N 1
ATOM 904 C CA . GLU A 1 115 ? -10.019 -0.678 18.437 1.00 94.44 115 GLU A CA 1
ATOM 905 C C . GLU A 1 115 ? -10.484 -0.549 16.981 1.00 94.44 115 GLU A C 1
ATOM 907 O O . GLU A 1 115 ? -10.845 -1.543 16.354 1.00 94.44 115 GLU A O 1
ATOM 912 N N . LEU A 1 116 ? -10.397 0.651 16.400 1.00 92.81 116 LEU A N 1
ATOM 913 C CA . LEU A 1 116 ? -10.678 0.871 14.980 1.00 92.81 116 LEU A CA 1
ATOM 914 C C . LEU A 1 116 ? -9.730 0.084 14.073 1.00 92.81 116 LEU A C 1
ATOM 916 O O . LEU A 1 116 ? -10.149 -0.440 13.039 1.00 92.81 116 LEU A O 1
ATOM 920 N N . THR A 1 117 ? -8.449 0.018 14.431 1.00 94.50 117 THR A N 1
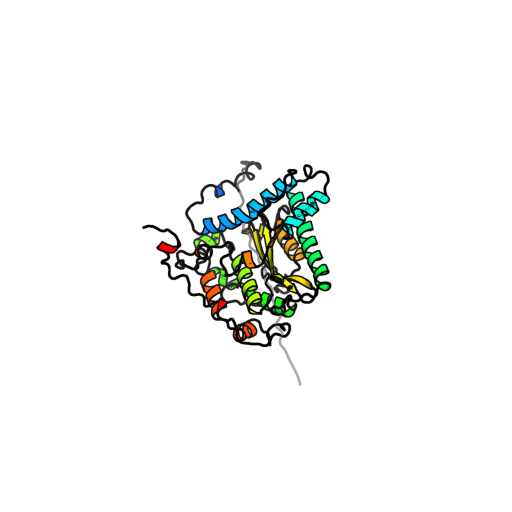ATOM 921 C CA . THR A 1 117 ? -7.452 -0.740 13.670 1.00 94.50 117 THR A CA 1
ATOM 922 C C . THR A 1 117 ? -7.723 -2.235 13.751 1.00 94.50 117 THR A C 1
ATOM 924 O O . THR A 1 117 ? -7.756 -2.887 12.710 1.00 94.50 117 THR A O 1
ATOM 927 N N . GLU A 1 118 ? -8.010 -2.757 14.943 1.00 96.00 118 GLU A N 1
ATOM 928 C CA . GLU A 1 118 ? -8.368 -4.161 15.134 1.00 96.00 118 GLU A CA 1
ATOM 929 C C . GLU A 1 118 ? -9.616 -4.540 14.331 1.00 96.00 118 GLU A C 1
ATOM 931 O O . GLU A 1 118 ? -9.596 -5.521 13.591 1.00 96.00 118 GLU A O 1
ATOM 936 N N . ALA A 1 119 ? -10.671 -3.724 14.400 1.00 95.50 119 ALA A N 1
ATOM 937 C CA . ALA A 1 119 ? -11.884 -3.932 13.614 1.00 95.50 119 ALA A CA 1
ATOM 938 C C . ALA A 1 119 ? -11.602 -3.872 12.100 1.00 95.50 119 ALA A C 1
ATOM 940 O O . ALA A 1 119 ? -12.047 -4.735 11.348 1.00 95.50 119 ALA A O 1
ATOM 941 N N . THR A 1 120 ? -10.790 -2.911 11.638 1.00 94.06 120 THR A N 1
ATOM 942 C CA . THR A 1 120 ? -10.408 -2.795 10.216 1.00 94.06 120 THR A CA 1
ATOM 943 C C . THR A 1 120 ? -9.680 -4.052 9.721 1.00 94.06 120 THR A C 1
ATOM 945 O O . THR A 1 120 ? -10.001 -4.561 8.646 1.00 94.06 120 THR A O 1
ATOM 948 N N . LEU A 1 121 ? -8.705 -4.552 10.487 1.00 95.56 121 LEU A N 1
ATOM 949 C CA . LEU A 1 121 ? -7.930 -5.745 10.134 1.00 95.56 121 LEU A CA 1
ATOM 950 C C . LEU A 1 121 ? -8.792 -7.011 10.201 1.00 95.56 121 LEU A C 1
ATOM 952 O O . LEU A 1 121 ? -8.771 -7.803 9.263 1.00 95.56 121 LEU A O 1
ATOM 956 N N . SER A 1 122 ? -9.619 -7.149 11.239 1.00 95.31 122 SER A N 1
ATOM 957 C CA . SER A 1 122 ? -10.573 -8.253 11.382 1.00 95.31 122 SER A CA 1
ATOM 958 C C . SER A 1 122 ? -11.573 -8.311 10.222 1.00 95.31 122 SER A C 1
ATOM 960 O O . SER A 1 122 ? -11.856 -9.383 9.694 1.00 95.31 122 SER A O 1
ATOM 962 N N . LEU A 1 123 ? -12.111 -7.169 9.786 1.00 92.75 123 LEU A N 1
ATOM 963 C CA . LEU A 1 123 ? -13.017 -7.093 8.634 1.00 92.75 123 LEU A CA 1
ATOM 964 C C . LEU A 1 123 ? -12.337 -7.516 7.329 1.00 92.75 123 LEU A C 1
ATOM 966 O O . LEU A 1 123 ? -12.943 -8.222 6.524 1.00 92.75 123 LEU A O 1
ATOM 970 N N . LEU A 1 124 ? -11.079 -7.119 7.136 1.00 92.19 124 LEU A N 1
ATOM 971 C CA . LEU A 1 124 ? -10.286 -7.538 5.983 1.00 92.19 124 LEU A CA 1
ATOM 972 C C . LEU A 1 124 ? -10.026 -9.056 5.999 1.00 92.19 124 LEU A C 1
ATOM 974 O O . LEU A 1 124 ? -10.172 -9.712 4.975 1.00 92.19 124 LEU A O 1
ATOM 978 N N . GLU A 1 125 ? -9.708 -9.623 7.164 1.00 91.12 125 GLU A N 1
ATOM 979 C CA . GLU A 1 125 ? -9.521 -11.069 7.355 1.00 91.12 125 GLU A CA 1
ATOM 980 C C . GLU A 1 125 ? -10.837 -11.855 7.150 1.00 91.12 125 GLU A C 1
ATOM 982 O O . GLU A 1 125 ? -10.827 -12.979 6.649 1.00 91.12 125 GLU A O 1
ATOM 987 N N . LYS A 1 126 ? -12.000 -11.266 7.469 1.00 89.06 126 LYS A N 1
ATOM 988 C CA . LYS A 1 126 ? -13.322 -11.859 7.180 1.00 89.06 126 LYS A CA 1
ATOM 989 C C . LYS A 1 126 ? -13.653 -11.852 5.680 1.00 89.06 126 LYS A C 1
ATOM 991 O O . LYS A 1 126 ? -14.250 -12.811 5.189 1.00 89.06 126 LYS A O 1
ATOM 996 N N . GLU A 1 127 ? -13.257 -10.813 4.938 1.00 82.88 127 GLU A N 1
ATOM 997 C CA . GLU A 1 127 ? -13.419 -10.739 3.471 1.00 82.88 127 GLU A CA 1
ATOM 998 C C . GLU A 1 127 ? -12.719 -11.912 2.758 1.00 82.88 127 GLU A C 1
ATOM 1000 O O . GLU A 1 127 ? -13.185 -12.391 1.717 1.00 82.88 127 GLU A O 1
ATOM 1005 N N . ASP A 1 128 ? -11.640 -12.429 3.349 1.00 69.25 128 ASP A N 1
ATOM 1006 C CA . ASP A 1 128 ? -10.919 -13.602 2.847 1.00 69.25 128 ASP A CA 1
ATOM 1007 C C . ASP A 1 128 ? -11.780 -14.871 2.878 1.00 69.25 128 ASP A C 1
ATOM 1009 O O . ASP A 1 128 ? -11.654 -15.715 1.990 1.00 69.25 128 ASP A O 1
ATOM 1013 N N . SER A 1 129 ? -12.710 -14.971 3.833 1.00 60.88 129 SER A N 1
ATOM 1014 C CA . SER A 1 129 ? -13.553 -16.157 4.037 1.00 60.88 129 SER A CA 1
ATOM 1015 C C . SER A 1 129 ? -14.764 -16.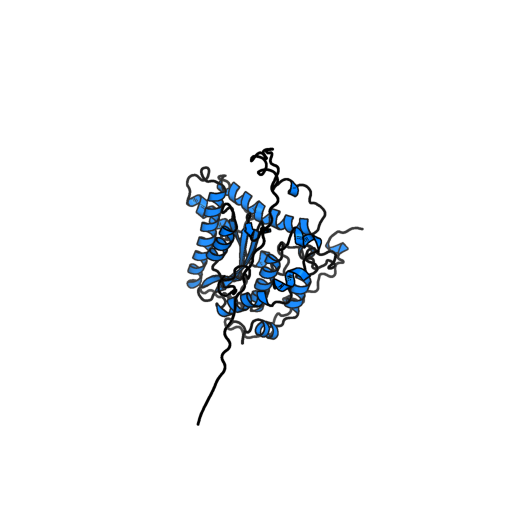205 3.094 1.00 60.88 129 SER A C 1
ATOM 1017 O O . SER A 1 129 ? -15.137 -17.275 2.626 1.00 60.88 129 SER A O 1
ATOM 1019 N N . ILE A 1 130 ? -15.353 -15.051 2.754 1.00 59.97 130 ILE A N 1
ATOM 1020 C CA . ILE A 1 130 ? -16.613 -14.965 1.983 1.00 59.97 130 ILE A CA 1
ATOM 1021 C C . ILE A 1 130 ? -16.396 -15.199 0.475 1.00 59.97 130 ILE A C 1
ATOM 1023 O O . ILE A 1 130 ? -17.283 -15.673 -0.237 1.00 59.97 130 ILE A O 1
ATOM 1027 N N . LEU A 1 131 ? -15.205 -14.884 -0.042 1.00 53.16 131 LEU A N 1
ATOM 1028 C CA . LEU A 1 131 ? -14.907 -14.999 -1.475 1.00 53.16 131 LEU A CA 1
ATOM 1029 C C . LEU A 1 131 ? -14.647 -16.438 -1.946 1.00 53.16 131 LEU A C 1
ATOM 1031 O O . LEU A 1 131 ? -14.710 -16.687 -3.147 1.00 53.16 131 LEU A O 1
ATOM 1035 N N . LEU A 1 132 ? -14.426 -17.389 -1.033 1.00 54.50 132 LEU A N 1
ATOM 1036 C CA . LEU A 1 132 ? -14.374 -18.815 -1.376 1.00 54.50 132 LEU A CA 1
ATOM 1037 C C . LEU A 1 132 ? -15.749 -19.365 -1.797 1.00 54.50 132 LEU A C 1
ATOM 1039 O O . LEU A 1 132 ? -15.811 -20.337 -2.546 1.00 54.50 132 LEU A O 1
ATOM 1043 N N . GLU A 1 133 ? -16.843 -18.730 -1.367 1.00 54.03 133 GLU A N 1
ATOM 1044 C CA . GLU A 1 133 ? -18.204 -19.238 -1.584 1.00 54.03 133 GLU A CA 1
ATOM 1045 C C . GLU A 1 133 ? -18.885 -18.641 -2.828 1.00 54.03 133 GLU A C 1
ATOM 1047 O O . GLU A 1 133 ? -19.727 -19.289 -3.448 1.00 54.03 133 GLU A O 1
ATOM 1052 N N . ASN A 1 134 ? -18.485 -17.441 -3.264 1.00 51.53 134 ASN A N 1
ATOM 1053 C CA . ASN A 1 134 ? -19.140 -16.713 -4.356 1.00 51.53 134 ASN A CA 1
ATOM 1054 C C . ASN A 1 134 ? -18.253 -16.615 -5.608 1.00 51.53 134 ASN A C 1
ATOM 1056 O O . ASN A 1 134 ? -17.712 -15.562 -5.945 1.00 51.53 134 ASN A O 1
ATOM 1060 N N . ASN A 1 135 ? -18.139 -17.730 -6.331 1.00 49.97 135 ASN A N 1
ATOM 1061 C CA . ASN A 1 135 ? -17.362 -17.906 -7.568 1.00 49.97 135 ASN A CA 1
ATOM 1062 C C . ASN A 1 135 ? -17.964 -17.196 -8.810 1.00 49.97 135 ASN A C 1
ATOM 1064 O O . ASN A 1 135 ? -18.073 -17.768 -9.896 1.00 49.97 135 ASN A O 1
ATOM 1068 N N . LEU A 1 136 ? -18.352 -15.924 -8.695 1.00 51.03 136 LEU A N 1
ATOM 1069 C CA . LEU A 1 136 ? -18.727 -15.085 -9.841 1.00 51.03 136 LEU A CA 1
ATOM 1070 C C . LEU A 1 136 ? -17.491 -14.343 -10.361 1.00 51.03 136 LEU A C 1
ATOM 1072 O O . LEU A 1 136 ? -17.353 -13.128 -10.240 1.00 51.03 136 LEU A O 1
ATOM 1076 N N . SER A 1 137 ? -16.573 -15.119 -10.945 1.00 51.72 137 SER A N 1
ATOM 1077 C CA . SER A 1 137 ? -15.358 -14.621 -11.594 1.00 51.72 137 SER A CA 1
ATOM 1078 C C . SER A 1 137 ? -15.706 -13.601 -12.679 1.00 51.72 137 SER A C 1
ATOM 1080 O O . SER A 1 137 ? -16.427 -13.892 -13.644 1.00 51.72 137 SER A O 1
ATOM 1082 N N . SER A 1 138 ? -15.142 -12.397 -12.563 1.00 54.75 138 SER A N 1
ATOM 1083 C CA . SER A 1 138 ? -15.102 -11.482 -13.695 1.00 54.75 138 SER A CA 1
ATOM 1084 C C . SER A 1 138 ? -14.185 -12.115 -14.746 1.00 54.75 138 SER A C 1
ATOM 1086 O O . SER A 1 138 ? -12.968 -12.149 -14.594 1.00 54.75 138 SER A O 1
ATOM 1088 N N . LYS A 1 139 ? -14.768 -12.667 -15.818 1.00 59.84 139 LYS A N 1
ATOM 1089 C CA . LYS A 1 139 ? -14.082 -13.566 -16.770 1.00 59.84 139 LYS A CA 1
ATOM 1090 C C . LYS A 1 139 ? -12.777 -13.034 -17.396 1.00 59.84 139 LYS A C 1
ATOM 1092 O O . LYS A 1 139 ? -12.160 -13.772 -18.137 1.00 59.84 139 LYS A O 1
ATOM 1097 N N . LYS A 1 140 ? -12.354 -11.779 -17.183 1.00 70.38 140 LYS A N 1
ATOM 1098 C CA . LYS A 1 140 ? -11.227 -11.139 -17.895 1.00 70.38 140 LYS A CA 1
ATOM 1099 C C . LYS A 1 140 ? -9.971 -10.867 -17.060 1.00 70.38 140 LYS A C 1
ATOM 1101 O O . LYS A 1 140 ? -8.940 -10.563 -17.661 1.00 70.38 140 LYS A O 1
ATOM 1106 N N . ARG A 1 141 ? -10.033 -10.890 -15.726 1.00 79.12 141 ARG A N 1
ATOM 1107 C CA . ARG A 1 141 ? -8.895 -10.536 -14.857 1.00 79.12 141 ARG A CA 1
ATOM 1108 C C . ARG A 1 141 ? -8.631 -11.620 -13.820 1.00 79.12 141 ARG A C 1
ATOM 1110 O O . ARG A 1 141 ? -9.484 -12.462 -13.577 1.00 79.12 141 ARG A O 1
ATOM 1117 N N . ILE A 1 142 ? -7.420 -11.607 -13.269 1.00 86.94 142 ILE A N 1
ATOM 1118 C CA . ILE A 1 142 ? -7.001 -12.552 -12.231 1.00 86.94 142 ILE A CA 1
ATOM 1119 C C . ILE A 1 142 ? -7.362 -11.946 -10.878 1.00 86.94 142 ILE A C 1
ATOM 1121 O O . ILE A 1 142 ? -6.907 -10.847 -10.564 1.00 86.94 142 ILE A O 1
ATOM 1125 N N . ASP A 1 143 ? -8.196 -12.632 -10.106 1.00 90.19 143 ASP A N 1
ATOM 1126 C CA . ASP A 1 143 ? -8.693 -12.138 -8.814 1.00 90.19 143 ASP A CA 1
ATOM 1127 C C . ASP A 1 143 ? -7.760 -12.496 -7.633 1.00 90.19 143 ASP A C 1
ATOM 1129 O O . ASP A 1 143 ? -8.054 -12.183 -6.481 1.00 90.19 143 ASP A O 1
ATOM 1133 N N . SER A 1 144 ? -6.608 -13.106 -7.926 1.00 92.06 144 SER A N 1
ATOM 1134 C CA . SER A 1 144 ? -5.533 -13.420 -6.980 1.00 92.06 144 SER A CA 1
ATOM 1135 C C . SER A 1 144 ? -4.180 -13.570 -7.692 1.00 92.06 144 SER A C 1
ATOM 1137 O O . SER A 1 144 ? -4.107 -13.564 -8.923 1.00 92.06 144 SER A O 1
ATOM 1139 N N . VAL A 1 145 ? -3.087 -13.689 -6.937 1.00 94.25 145 VAL A N 1
ATOM 1140 C CA . VAL A 1 145 ? -1.769 -14.095 -7.454 1.00 94.25 145 VAL A CA 1
ATOM 1141 C C . VAL A 1 145 ? -1.152 -15.195 -6.594 1.00 94.25 145 VAL A C 1
ATOM 1143 O O . VAL A 1 145 ? -1.421 -15.293 -5.398 1.00 94.25 145 VAL A O 1
ATOM 1146 N N . SER A 1 146 ? -0.249 -15.989 -7.166 1.00 95.12 146 SER A N 1
ATOM 1147 C CA . SER A 1 146 ? 0.518 -16.941 -6.365 1.00 95.12 146 SER A CA 1
ATOM 1148 C C . SER A 1 146 ? 1.504 -16.217 -5.447 1.00 95.12 146 SER A C 1
ATOM 1150 O O . SER A 1 146 ? 1.996 -15.130 -5.771 1.00 95.12 146 SER A O 1
ATOM 1152 N N . THR A 1 147 ? 1.853 -16.848 -4.323 1.00 95.69 147 THR A N 1
ATOM 1153 C CA . THR A 1 147 ? 2.877 -16.338 -3.396 1.00 95.69 147 THR A CA 1
ATOM 1154 C C . THR A 1 147 ? 4.181 -16.023 -4.126 1.00 95.69 147 THR A C 1
ATOM 1156 O O . THR A 1 147 ? 4.724 -14.940 -3.951 1.00 95.69 147 THR A O 1
ATOM 1159 N N . LEU A 1 148 ? 4.615 -16.905 -5.035 1.00 95.62 148 LEU A N 1
ATOM 1160 C CA . LEU A 1 148 ? 5.821 -16.698 -5.838 1.00 95.62 148 LEU A CA 1
ATOM 1161 C C . LEU A 1 148 ? 5.753 -15.410 -6.672 1.00 95.62 148 LEU A C 1
ATOM 1163 O O . LEU A 1 148 ? 6.734 -14.681 -6.749 1.00 95.62 148 LEU A O 1
ATOM 1167 N N . VAL A 1 149 ? 4.615 -15.107 -7.307 1.00 97.00 149 VAL A N 1
ATOM 1168 C CA . VAL A 1 149 ? 4.467 -13.868 -8.093 1.00 97.00 149 VAL A CA 1
ATOM 1169 C C . VAL A 1 149 ? 4.583 -12.645 -7.185 1.00 97.00 149 VAL A C 1
ATOM 1171 O O . VAL A 1 149 ? 5.299 -11.706 -7.528 1.00 97.00 149 VAL A O 1
ATOM 1174 N N . ALA A 1 150 ? 3.927 -12.660 -6.024 1.00 97.75 150 ALA A N 1
ATOM 1175 C CA . ALA A 1 150 ? 4.024 -11.573 -5.055 1.00 97.75 150 ALA A CA 1
ATOM 1176 C C . ALA A 1 150 ? 5.460 -11.407 -4.510 1.00 97.75 150 ALA A C 1
ATOM 1178 O O . ALA A 1 150 ? 5.954 -10.282 -4.446 1.00 97.75 150 ALA A O 1
ATOM 1179 N N . GLU A 1 151 ? 6.163 -12.504 -4.211 1.00 96.56 151 GLU A N 1
ATOM 1180 C CA . GLU A 1 151 ? 7.577 -12.503 -3.804 1.00 96.56 151 GLU A CA 1
ATOM 1181 C C . GLU A 1 151 ? 8.489 -11.949 -4.901 1.00 96.56 151 GLU A C 1
ATOM 1183 O O . GLU A 1 151 ? 9.358 -11.133 -4.619 1.00 96.56 151 GLU A O 1
ATOM 1188 N N . ARG A 1 152 ? 8.266 -12.305 -6.172 1.00 97.25 152 ARG A N 1
ATOM 1189 C CA . ARG A 1 152 ? 9.040 -11.743 -7.291 1.00 97.25 152 ARG A CA 1
ATOM 1190 C C . ARG A 1 152 ? 8.842 -10.241 -7.456 1.00 97.25 152 ARG A C 1
ATOM 1192 O O . ARG A 1 152 ? 9.790 -9.532 -7.790 1.00 97.25 152 ARG A O 1
ATOM 1199 N N . ILE A 1 153 ? 7.631 -9.742 -7.214 1.00 97.88 153 ILE A N 1
ATOM 1200 C CA . ILE A 1 153 ? 7.370 -8.299 -7.218 1.00 97.88 153 ILE A CA 1
ATOM 1201 C C . ILE A 1 153 ? 8.059 -7.635 -6.019 1.00 97.88 153 ILE A C 1
ATOM 1203 O O . ILE A 1 153 ? 8.676 -6.586 -6.194 1.00 97.88 153 ILE A O 1
ATOM 1207 N N . LEU A 1 154 ? 8.022 -8.249 -4.834 1.00 97.31 154 LEU A N 1
ATOM 1208 C CA . LEU A 1 154 ? 8.750 -7.767 -3.658 1.00 97.31 154 LEU A CA 1
ATOM 1209 C C . LEU A 1 154 ? 10.263 -7.701 -3.914 1.00 97.31 154 LEU A C 1
ATOM 1211 O O . LEU A 1 154 ? 10.864 -6.649 -3.717 1.00 97.31 154 LEU A O 1
ATOM 1215 N N . ASP A 1 155 ? 10.857 -8.780 -4.425 1.00 95.62 155 ASP A N 1
ATOM 1216 C CA . ASP A 1 155 ? 12.273 -8.848 -4.800 1.00 95.62 155 ASP A CA 1
ATOM 1217 C C . ASP A 1 155 ? 12.638 -7.716 -5.769 1.00 95.62 155 ASP A C 1
ATOM 1219 O O . ASP A 1 155 ? 13.688 -7.085 -5.649 1.00 95.62 155 ASP A O 1
ATOM 1223 N N . SER A 1 156 ? 11.748 -7.420 -6.720 1.00 96.62 156 SER A N 1
ATOM 1224 C CA . SER A 1 156 ? 11.988 -6.398 -7.738 1.00 96.62 156 SER A CA 1
ATOM 1225 C C . SER A 1 156 ? 12.123 -4.977 -7.205 1.00 96.62 156 SER A C 1
ATOM 1227 O O . SER A 1 156 ? 12.788 -4.160 -7.842 1.00 96.62 156 SER A O 1
ATOM 1229 N N . LEU A 1 157 ? 11.586 -4.689 -6.015 1.00 95.81 157 LEU A N 1
ATOM 1230 C CA . LEU A 1 157 ? 11.780 -3.398 -5.356 1.00 95.81 157 LEU A CA 1
ATOM 1231 C C . LEU A 1 157 ? 13.252 -3.136 -5.014 1.00 95.81 157 LEU A C 1
ATOM 1233 O O . LEU A 1 157 ? 13.637 -1.981 -4.933 1.00 95.81 157 LEU A O 1
ATOM 1237 N N . PHE A 1 158 ? 14.089 -4.165 -4.856 1.00 93.38 158 PHE A N 1
ATOM 1238 C CA . PHE A 1 158 ? 15.494 -4.003 -4.458 1.00 93.38 158 PHE A CA 1
ATOM 1239 C C . PHE A 1 158 ? 16.443 -3.661 -5.605 1.00 93.38 158 PHE A C 1
ATOM 1241 O O . PHE A 1 158 ? 17.550 -3.189 -5.363 1.00 93.38 158 PHE A O 1
ATOM 1248 N N . PHE A 1 159 ? 16.031 -3.914 -6.845 1.00 94.00 159 PHE A N 1
ATOM 1249 C CA . PHE A 1 159 ? 16.874 -3.733 -8.029 1.00 94.00 159 PHE A CA 1
ATOM 1250 C C . PHE A 1 159 ? 16.194 -2.920 -9.134 1.00 94.00 159 PHE A C 1
ATOM 1252 O O . PHE A 1 159 ? 16.718 -2.808 -10.243 1.00 94.00 159 PHE A O 1
ATOM 1259 N N . HIS A 1 160 ? 15.017 -2.353 -8.863 1.00 95.94 160 HIS A N 1
ATOM 1260 C CA . HIS A 1 160 ? 14.360 -1.453 -9.797 1.00 95.94 160 HIS A CA 1
ATOM 1261 C C . HIS A 1 160 ? 15.177 -0.171 -9.982 1.00 95.94 160 HIS A C 1
ATOM 1263 O O . HIS A 1 160 ? 15.489 0.474 -8.984 1.00 95.94 160 HIS A O 1
ATOM 1269 N N . PRO A 1 161 ? 15.404 0.305 -11.220 1.00 94.81 161 PRO A N 1
ATOM 1270 C CA . PRO A 1 161 ? 16.265 1.462 -11.517 1.00 94.81 161 PRO A CA 1
ATOM 1271 C C . PRO A 1 161 ? 15.744 2.825 -11.019 1.00 94.81 161 PRO A C 1
ATOM 1273 O O . PRO A 1 161 ? 16.286 3.863 -11.374 1.00 94.81 161 PRO A O 1
ATOM 1276 N N . THR A 1 162 ? 14.668 2.841 -10.232 1.00 92.44 162 THR A N 1
ATOM 1277 C CA . THR A 1 162 ? 13.979 4.068 -9.797 1.00 92.44 162 THR A CA 1
ATOM 1278 C C . THR A 1 162 ? 13.486 3.915 -8.369 1.00 92.44 162 THR A C 1
ATOM 1280 O O . THR A 1 162 ? 13.823 4.731 -7.528 1.00 92.44 162 THR A O 1
ATOM 1283 N N . VAL A 1 163 ? 12.719 2.855 -8.072 1.00 93.06 163 VAL A N 1
ATOM 1284 C CA . VAL A 1 163 ? 12.092 2.687 -6.749 1.00 93.06 163 VAL A CA 1
ATOM 1285 C C . VAL A 1 163 ? 12.946 1.926 -5.734 1.00 93.06 163 VAL A C 1
ATOM 1287 O O . VAL A 1 163 ? 12.520 1.783 -4.587 1.00 93.06 163 VAL A O 1
ATOM 1290 N N . ALA A 1 164 ? 14.115 1.421 -6.142 1.00 91.81 164 ALA A N 1
ATOM 1291 C CA . ALA A 1 164 ? 15.036 0.778 -5.219 1.00 91.81 164 ALA A CA 1
ATOM 1292 C C . ALA A 1 164 ? 15.689 1.794 -4.289 1.00 91.81 164 ALA A C 1
ATOM 1294 O O . ALA A 1 164 ? 16.121 2.859 -4.720 1.00 91.81 164 ALA A O 1
ATOM 1295 N N . GLU A 1 165 ? 15.810 1.410 -3.020 1.00 86.69 165 GLU A N 1
ATOM 1296 C CA . GLU A 1 165 ? 16.362 2.234 -1.938 1.00 86.69 165 GLU A CA 1
ATOM 1297 C C . GLU A 1 165 ? 17.754 2.792 -2.277 1.00 86.69 165 GLU A C 1
ATOM 1299 O O . GLU A 1 165 ? 18.039 3.959 -2.025 1.00 86.69 165 GLU A O 1
ATOM 1304 N N . ILE A 1 166 ? 18.582 1.995 -2.964 1.00 87.38 166 ILE A N 1
ATOM 1305 C CA . ILE A 1 166 ? 19.920 2.386 -3.440 1.00 87.38 166 ILE A CA 1
ATOM 1306 C C . ILE A 1 166 ? 19.918 3.569 -4.426 1.00 87.38 166 ILE A C 1
ATOM 1308 O O . ILE A 1 166 ? 20.975 4.108 -4.740 1.00 87.38 166 ILE A O 1
ATOM 1312 N N . HIS A 1 167 ? 18.754 3.951 -4.953 1.00 89.06 167 HIS A N 1
ATOM 1313 C CA . HIS A 1 167 ? 18.585 5.058 -5.890 1.00 89.06 167 HIS A CA 1
ATOM 1314 C C . HIS A 1 167 ? 17.836 6.248 -5.287 1.00 89.06 167 HIS A C 1
ATOM 1316 O O . HIS A 1 167 ? 17.665 7.242 -5.989 1.00 89.06 167 HIS A O 1
ATOM 1322 N N . ASN A 1 168 ? 17.432 6.199 -4.009 1.00 83.56 168 ASN A N 1
ATOM 1323 C CA . ASN A 1 168 ? 16.735 7.314 -3.355 1.00 83.56 168 ASN A CA 1
ATOM 1324 C C . ASN A 1 168 ? 17.538 8.622 -3.465 1.00 83.56 168 ASN A C 1
ATOM 1326 O O . ASN A 1 168 ? 16.977 9.681 -3.735 1.00 83.56 168 ASN A O 1
ATOM 1330 N N . ASP A 1 169 ? 18.867 8.542 -3.354 1.00 82.81 169 ASP A N 1
ATOM 1331 C CA . ASP A 1 169 ? 19.770 9.693 -3.462 1.00 82.81 169 ASP A CA 1
ATOM 1332 C C . ASP A 1 169 ? 19.703 10.436 -4.805 1.00 82.81 169 ASP A C 1
ATOM 1334 O O . ASP A 1 169 ? 20.026 11.622 -4.848 1.00 82.81 169 ASP A O 1
ATOM 1338 N N . ASN A 1 170 ? 19.252 9.783 -5.881 1.00 85.56 170 ASN A N 1
ATOM 1339 C CA . ASN A 1 170 ? 19.093 10.419 -7.193 1.00 85.56 170 ASN A CA 1
ATOM 1340 C C . ASN A 1 170 ? 17.899 11.381 -7.241 1.00 85.56 170 ASN A C 1
ATOM 1342 O O . ASN A 1 170 ? 17.814 12.212 -8.144 1.00 85.56 170 ASN A O 1
ATOM 1346 N N . TYR A 1 171 ? 16.972 11.244 -6.294 1.00 84.12 171 TYR A N 1
ATOM 1347 C CA . TYR A 1 171 ? 15.682 11.924 -6.300 1.00 84.12 171 TYR A CA 1
ATOM 1348 C C . TYR A 1 171 ? 15.487 12.852 -5.094 1.00 84.12 171 TYR A C 1
ATOM 1350 O O . TYR A 1 171 ? 14.494 13.573 -5.010 1.00 84.12 171 TYR A O 1
ATOM 1358 N N . LEU A 1 172 ? 16.456 12.879 -4.174 1.00 75.06 172 LEU A N 1
ATOM 1359 C CA . LEU A 1 172 ? 16.469 13.770 -3.021 1.00 75.06 172 LEU A CA 1
ATOM 1360 C C . LEU A 1 172 ? 17.047 15.138 -3.398 1.00 75.06 172 LEU A C 1
ATOM 1362 O O . LEU A 1 172 ? 18.199 15.249 -3.818 1.00 75.06 172 LEU 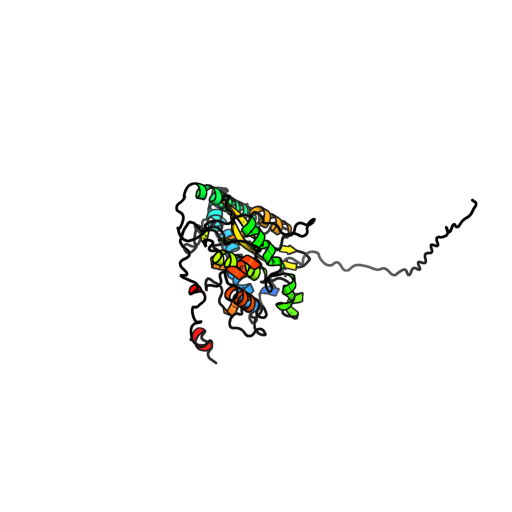A O 1
ATOM 1366 N N . VAL A 1 173 ? 16.274 16.203 -3.172 1.00 66.69 173 VAL A N 1
ATOM 1367 C CA . VAL A 1 173 ? 16.798 17.577 -3.224 1.00 66.69 173 VAL A CA 1
ATOM 1368 C C . VAL A 1 173 ? 17.931 17.699 -2.186 1.00 66.69 173 VAL A C 1
ATOM 1370 O O . VAL A 1 173 ? 17.746 17.242 -1.057 1.00 66.69 173 VAL A O 1
ATOM 1373 N N . PRO A 1 174 ? 19.091 18.313 -2.497 1.00 61.75 174 PRO A N 1
ATOM 1374 C CA . PRO A 1 174 ? 20.241 18.370 -1.584 1.00 61.75 174 PRO A CA 1
ATOM 1375 C C . PRO A 1 174 ? 19.917 18.852 -0.159 1.00 61.75 174 PRO A C 1
ATOM 1377 O O . PRO A 1 174 ? 20.449 18.303 0.799 1.00 61.75 174 PRO A O 1
ATOM 1380 N N . ASN A 1 175 ? 18.973 19.789 -0.010 1.00 57.47 175 ASN A N 1
ATOM 1381 C CA . ASN A 1 175 ? 18.519 20.299 1.294 1.00 57.47 175 ASN A CA 1
ATOM 1382 C C . ASN A 1 175 ? 17.386 19.460 1.924 1.00 57.47 175 ASN A C 1
ATOM 1384 O O . ASN A 1 175 ? 17.116 19.571 3.116 1.00 57.47 175 ASN A O 1
ATOM 1388 N N . ALA A 1 176 ? 16.722 18.599 1.147 1.00 56.00 176 ALA A N 1
ATOM 1389 C CA . ALA A 1 176 ? 15.729 17.647 1.646 1.00 56.00 176 ALA A CA 1
ATOM 1390 C C . ALA A 1 176 ? 16.383 16.429 2.318 1.00 56.00 176 ALA A C 1
ATOM 1392 O O . ALA A 1 176 ? 15.736 15.756 3.116 1.00 56.00 176 ALA A O 1
ATOM 1393 N N . LYS A 1 177 ? 17.678 16.176 2.069 1.00 53.22 177 LYS A N 1
ATOM 1394 C CA . LYS A 1 177 ? 18.441 15.112 2.739 1.00 53.22 177 LYS A CA 1
ATOM 1395 C C . LYS A 1 177 ? 18.516 15.270 4.255 1.00 53.22 177 LYS A C 1
ATOM 1397 O O . LYS A 1 177 ? 18.757 14.281 4.929 1.00 53.22 177 LYS A O 1
ATOM 1402 N N . GLU A 1 178 ? 18.325 16.461 4.810 1.00 53.72 178 GLU A N 1
ATOM 1403 C CA . GLU A 1 178 ? 18.346 16.657 6.267 1.00 53.72 178 GLU A CA 1
ATOM 1404 C C . GLU A 1 178 ? 16.944 16.663 6.890 1.00 53.72 178 GLU A C 1
ATOM 1406 O O . GLU A 1 178 ? 16.801 16.322 8.060 1.00 53.72 178 GLU A O 1
ATOM 1411 N N . LEU A 1 179 ? 15.909 16.981 6.105 1.00 49.47 179 LEU A N 1
ATOM 1412 C CA . LEU A 1 179 ? 14.548 17.221 6.603 1.00 49.47 179 LEU A CA 1
ATOM 1413 C C . LEU A 1 179 ? 13.527 16.148 6.190 1.00 49.47 179 LEU A C 1
ATOM 1415 O O . LEU A 1 179 ? 12.534 15.957 6.882 1.00 49.47 179 LEU A O 1
ATOM 1419 N N . PHE A 1 180 ? 13.759 15.436 5.084 1.00 53.47 180 PHE A N 1
ATOM 1420 C CA . PHE A 1 180 ? 12.746 14.613 4.412 1.00 53.47 180 PHE A CA 1
ATOM 1421 C C . PHE A 1 180 ? 13.317 13.318 3.822 1.00 53.47 180 PHE A C 1
ATOM 1423 O O . PHE A 1 180 ? 12.836 12.880 2.778 1.00 53.47 180 PHE A O 1
ATOM 1430 N N . LYS A 1 181 ? 14.333 12.710 4.462 1.00 51.78 181 LYS A N 1
ATOM 1431 C CA . LYS A 1 181 ? 15.120 11.577 3.920 1.00 51.78 181 LYS A CA 1
ATOM 1432 C C . LYS A 1 181 ? 14.300 10.483 3.218 1.00 51.78 181 LYS A C 1
ATOM 1434 O O . LYS A 1 181 ? 14.811 9.911 2.264 1.00 51.78 181 LYS A O 1
ATOM 1439 N N . ASP A 1 182 ? 13.032 10.276 3.592 1.00 53.03 182 ASP A N 1
ATOM 1440 C CA . ASP A 1 182 ? 12.155 9.274 2.974 1.00 53.03 182 ASP A CA 1
ATOM 1441 C C . ASP A 1 182 ? 10.734 9.748 2.604 1.00 53.03 182 ASP A C 1
ATOM 1443 O O . ASP A 1 182 ? 9.898 8.932 2.192 1.00 53.03 182 ASP A O 1
ATOM 1447 N N . VAL A 1 183 ? 10.416 11.043 2.731 1.00 51.66 183 VAL A N 1
ATOM 1448 C CA . VAL A 1 183 ? 9.034 11.524 2.542 1.00 51.66 183 VAL A CA 1
ATOM 1449 C C . VAL A 1 183 ? 8.644 11.448 1.064 1.00 51.66 183 VAL A C 1
ATOM 1451 O O . VAL A 1 183 ? 9.138 12.185 0.218 1.00 51.66 183 VAL A O 1
ATOM 1454 N N . GLY A 1 184 ? 7.726 10.528 0.754 1.00 61.41 184 GLY A N 1
ATOM 1455 C CA . GLY A 1 184 ? 7.109 10.381 -0.564 1.00 61.41 184 GLY A CA 1
ATOM 1456 C C . GLY A 1 184 ? 7.533 9.144 -1.371 1.00 61.41 184 GLY A C 1
ATOM 1457 O O . GLY A 1 184 ? 6.797 8.717 -2.262 1.00 61.41 184 GLY A O 1
ATOM 1458 N N . TYR A 1 185 ? 8.642 8.478 -1.031 1.00 75.94 185 TYR A N 1
ATOM 1459 C CA . TYR A 1 185 ? 9.089 7.289 -1.781 1.00 75.94 185 TYR A CA 1
ATOM 1460 C C . TYR A 1 185 ? 8.253 6.039 -1.512 1.00 75.94 185 TYR A C 1
ATOM 1462 O O . TYR A 1 185 ? 8.142 5.171 -2.382 1.00 75.94 185 TYR A O 1
ATOM 1470 N N . CYS A 1 186 ? 7.619 5.947 -0.339 1.00 86.44 186 CYS A N 1
ATOM 1471 C CA . CYS A 1 186 ? 6.655 4.887 -0.048 1.00 86.44 186 CYS A CA 1
ATOM 1472 C C . CYS A 1 186 ? 5.508 4.871 -1.070 1.00 86.44 186 CYS A C 1
ATOM 1474 O O . CYS A 1 186 ? 5.139 3.803 -1.561 1.00 86.44 186 CYS A O 1
ATOM 1476 N N . PHE A 1 187 ? 5.038 6.044 -1.511 1.00 84.00 187 PHE A N 1
ATOM 1477 C CA . PHE A 1 187 ? 4.057 6.146 -2.593 1.00 84.00 187 PHE A CA 1
ATOM 1478 C C . PHE A 1 187 ? 4.602 5.636 -3.912 1.00 84.00 187 PHE A C 1
ATOM 1480 O O . PHE A 1 187 ? 3.908 4.898 -4.601 1.00 84.00 187 PHE A O 1
ATOM 1487 N N . GLY A 1 188 ? 5.836 5.999 -4.254 1.00 87.31 188 GLY A N 1
ATOM 1488 C CA . GLY A 1 188 ? 6.509 5.522 -5.455 1.00 87.31 188 GLY A CA 1
ATOM 1489 C C . GLY A 1 188 ? 6.591 4.002 -5.531 1.00 87.31 188 GLY A C 1
ATOM 1490 O O . GLY A 1 188 ? 6.174 3.399 -6.521 1.00 87.31 188 GLY A O 1
ATOM 1491 N N . ARG A 1 189 ? 7.051 3.368 -4.446 1.00 92.19 189 ARG A N 1
ATOM 1492 C CA . ARG A 1 189 ? 7.099 1.903 -4.321 1.00 92.19 189 ARG A CA 1
ATOM 1493 C C . ARG A 1 189 ? 5.704 1.291 -4.393 1.00 92.19 189 ARG A C 1
ATOM 1495 O O . ARG A 1 189 ? 5.481 0.351 -5.155 1.00 92.19 189 ARG A O 1
ATOM 1502 N N . ALA A 1 190 ? 4.734 1.852 -3.672 1.00 92.62 190 ALA A N 1
ATOM 1503 C CA . ALA A 1 190 ? 3.358 1.378 -3.725 1.00 92.62 190 ALA A CA 1
ATOM 1504 C C . ALA A 1 190 ? 2.764 1.521 -5.144 1.00 92.62 190 ALA A C 1
ATOM 1506 O O . ALA A 1 190 ? 2.082 0.611 -5.619 1.00 92.62 190 ALA A O 1
ATOM 1507 N N . MET A 1 191 ? 3.002 2.634 -5.840 1.00 90.62 191 MET A N 1
ATOM 1508 C CA . MET A 1 191 ? 2.552 2.870 -7.216 1.00 90.62 191 MET A CA 1
ATOM 1509 C C . MET A 1 191 ? 3.165 1.847 -8.170 1.00 90.62 191 MET A C 1
ATOM 1511 O O . MET A 1 191 ? 2.432 1.212 -8.924 1.00 90.62 191 MET A O 1
ATOM 1515 N N . TYR A 1 192 ? 4.478 1.630 -8.085 1.00 94.56 192 TYR A N 1
ATOM 1516 C CA . TYR A 1 192 ? 5.174 0.614 -8.866 1.00 94.56 192 TYR A CA 1
ATOM 1517 C C . TYR A 1 192 ? 4.525 -0.768 -8.712 1.00 94.56 192 TYR A C 1
ATOM 1519 O O . TYR A 1 192 ? 4.117 -1.368 -9.707 1.00 94.56 192 TYR A O 1
ATOM 1527 N N . VAL A 1 193 ? 4.347 -1.240 -7.472 1.00 96.56 193 VAL A N 1
ATOM 1528 C CA . VAL A 1 193 ? 3.734 -2.552 -7.205 1.00 96.56 193 VAL A CA 1
ATOM 1529 C C . VAL A 1 193 ? 2.325 -2.631 -7.799 1.00 96.56 193 VAL A C 1
ATOM 1531 O O . VAL A 1 193 ? 1.973 -3.617 -8.443 1.00 96.56 193 VAL A O 1
ATOM 1534 N N . HIS A 1 194 ? 1.520 -1.582 -7.620 1.00 94.62 194 HIS A N 1
ATOM 1535 C CA . HIS A 1 194 ? 0.165 -1.519 -8.166 1.00 94.62 194 HIS A CA 1
ATOM 1536 C C . HIS A 1 194 ? 0.154 -1.629 -9.695 1.00 94.62 194 HIS A C 1
ATOM 1538 O O . HIS A 1 194 ? -0.594 -2.431 -10.250 1.00 94.62 194 HIS A O 1
ATOM 1544 N N . GLU A 1 195 ? 0.973 -0.834 -10.382 1.00 93.00 195 GLU A N 1
ATOM 1545 C CA . GLU A 1 195 ? 1.015 -0.803 -11.846 1.00 93.00 195 GLU A CA 1
ATOM 1546 C C . GLU A 1 195 ? 1.547 -2.121 -12.420 1.00 93.00 195 GLU A C 1
ATOM 1548 O O . GLU A 1 195 ? 1.007 -2.631 -13.404 1.00 93.00 195 GLU A O 1
ATOM 1553 N N . VAL A 1 196 ? 2.537 -2.740 -11.768 1.00 95.69 196 VAL A N 1
ATOM 1554 C CA . VAL A 1 196 ? 3.014 -4.080 -12.133 1.00 95.69 196 VAL A CA 1
ATOM 1555 C C . VAL A 1 196 ? 1.898 -5.117 -12.010 1.00 95.69 196 VAL A C 1
ATOM 1557 O O . VAL A 1 196 ? 1.670 -5.870 -12.957 1.00 95.69 196 VAL A O 1
ATOM 1560 N N . LEU A 1 197 ? 1.148 -5.130 -10.905 1.00 95.56 197 LEU A N 1
ATOM 1561 C CA . LEU A 1 197 ? 0.015 -6.045 -10.725 1.00 95.56 197 LEU A CA 1
ATOM 1562 C C . LEU A 1 197 ? -1.057 -5.841 -11.807 1.00 95.56 197 LEU A C 1
ATOM 1564 O O . LEU A 1 197 ? -1.498 -6.804 -12.441 1.00 95.56 197 LEU A O 1
ATOM 1568 N N . LEU A 1 198 ? -1.437 -4.591 -12.095 1.00 92.19 198 LEU A N 1
ATOM 1569 C CA . LEU A 1 198 ? -2.394 -4.292 -13.165 1.00 92.19 198 LEU A CA 1
ATOM 1570 C C . LEU A 1 198 ? -1.918 -4.789 -14.528 1.00 92.19 198 LEU A C 1
ATOM 1572 O O . LEU A 1 198 ? -2.719 -5.319 -15.304 1.00 92.19 198 LEU A O 1
ATOM 1576 N N . LYS A 1 199 ? -0.625 -4.636 -14.812 1.00 91.75 199 LYS A N 1
ATOM 1577 C CA . LYS A 1 199 ? -0.007 -5.043 -16.070 1.00 91.75 199 LYS A CA 1
ATOM 1578 C C . LYS A 1 199 ? 0.052 -6.553 -16.229 1.00 91.75 199 LYS A C 1
ATOM 1580 O O . LYS A 1 199 ? -0.239 -7.050 -17.315 1.00 91.75 199 LYS A O 1
ATOM 1585 N N . LEU A 1 200 ? 0.301 -7.283 -15.142 1.00 93.06 200 LEU A N 1
ATOM 1586 C CA . LEU A 1 200 ? 0.161 -8.743 -15.088 1.00 93.06 200 LEU A CA 1
ATOM 1587 C C . LEU A 1 200 ? -1.298 -9.200 -15.304 1.00 93.06 200 LEU A C 1
ATOM 1589 O O . LEU A 1 200 ? -1.549 -10.352 -15.657 1.00 93.06 200 LEU A O 1
ATOM 1593 N N . GLY A 1 201 ? -2.268 -8.285 -15.232 1.00 91.75 201 GLY A N 1
ATOM 1594 C CA . GLY A 1 201 ? -3.687 -8.552 -15.476 1.00 91.75 201 GLY A CA 1
ATOM 1595 C C . GLY A 1 201 ? -4.482 -8.828 -14.205 1.00 91.75 201 GLY A C 1
ATOM 1596 O O . GLY A 1 201 ? -5.607 -9.324 -14.294 1.00 91.75 201 GLY A O 1
ATOM 1597 N N . VAL A 1 202 ? -3.917 -8.499 -13.043 1.00 92.38 202 VAL A N 1
ATOM 1598 C CA . VAL A 1 202 ? -4.600 -8.618 -11.757 1.00 92.38 202 VAL A CA 1
ATOM 1599 C C . VAL A 1 202 ? -5.796 -7.659 -11.725 1.00 92.38 202 VAL A C 1
ATOM 1601 O O . VAL A 1 202 ? -5.788 -6.560 -12.302 1.00 92.38 202 VAL A O 1
ATOM 1604 N N . SER A 1 203 ? -6.882 -8.130 -11.127 1.00 90.38 203 SER A N 1
ATOM 1605 C CA . SER A 1 203 ? -8.118 -7.390 -10.914 1.00 90.38 203 SER A CA 1
ATOM 1606 C C . SER A 1 203 ? -7.892 -6.242 -9.944 1.00 90.38 203 SER A C 1
ATOM 1608 O O . SER A 1 203 ? -7.177 -6.390 -8.959 1.00 90.38 203 SER A O 1
ATOM 1610 N N . LYS A 1 204 ? -8.531 -5.091 -10.186 1.00 88.62 204 LYS A N 1
ATOM 1611 C CA . LYS A 1 204 ? -8.458 -3.959 -9.247 1.00 88.62 204 LYS A CA 1
ATOM 1612 C C . LYS A 1 204 ? -9.008 -4.337 -7.870 1.00 88.62 204 LYS A C 1
ATOM 1614 O O . LYS A 1 204 ? -8.493 -3.840 -6.885 1.00 88.62 204 LYS A O 1
ATOM 1619 N N . ASN A 1 205 ? -9.977 -5.251 -7.820 1.00 89.44 205 ASN A N 1
ATOM 1620 C CA . ASN A 1 205 ? -10.579 -5.735 -6.577 1.00 89.44 205 ASN A CA 1
ATOM 1621 C C . ASN A 1 205 ? -9.638 -6.659 -5.787 1.00 89.44 205 ASN A C 1
ATOM 1623 O O . ASN A 1 205 ? -9.825 -6.846 -4.592 1.00 89.44 205 ASN A O 1
ATOM 1627 N N . ALA A 1 206 ? -8.624 -7.227 -6.446 1.00 93.31 206 ALA A N 1
ATOM 1628 C CA . ALA A 1 206 ? -7.598 -8.065 -5.832 1.00 93.31 206 ALA A CA 1
ATOM 1629 C C . ALA A 1 206 ? -6.363 -7.259 -5.399 1.00 93.31 206 ALA A C 1
ATOM 1631 O O . ALA A 1 206 ? -5.351 -7.837 -5.009 1.00 93.31 206 ALA A O 1
ATOM 1632 N N . ILE A 1 207 ? -6.423 -5.928 -5.500 1.00 94.12 207 ILE A N 1
ATOM 1633 C CA . ILE A 1 207 ? -5.357 -5.003 -5.126 1.00 94.12 207 ILE A CA 1
ATOM 1634 C C . ILE A 1 207 ? -5.966 -3.985 -4.165 1.00 94.12 207 ILE A C 1
ATOM 1636 O O . ILE A 1 207 ? -7.004 -3.398 -4.449 1.00 94.12 207 ILE A O 1
ATOM 1640 N N . LYS A 1 208 ? -5.308 -3.719 -3.043 1.00 93.56 208 LYS A N 1
ATOM 1641 C CA . LYS A 1 208 ? -5.689 -2.637 -2.126 1.00 93.56 208 LYS A CA 1
ATOM 1642 C C . LYS A 1 208 ? -4.445 -1.855 -1.712 1.00 93.56 208 LYS A C 1
ATOM 1644 O O . LYS A 1 208 ? -3.314 -2.225 -2.042 1.00 93.56 208 LYS A O 1
ATOM 1649 N N . LYS A 1 209 ? -4.641 -0.735 -1.028 1.00 92.69 209 LYS A N 1
ATOM 1650 C CA . LYS A 1 209 ? -3.571 -0.014 -0.332 1.00 92.69 209 LYS A CA 1
ATOM 1651 C C . LYS A 1 209 ? -3.780 -0.147 1.159 1.00 92.69 209 LYS A C 1
ATOM 1653 O O . LYS A 1 209 ? -4.906 0.020 1.621 1.00 92.69 209 LYS A O 1
ATOM 1658 N N . ILE A 1 210 ? -2.696 -0.390 1.877 1.00 94.19 210 ILE A N 1
ATOM 1659 C CA . ILE A 1 210 ? -2.666 -0.351 3.333 1.00 94.19 210 ILE A CA 1
ATOM 1660 C C . ILE A 1 210 ? -1.865 0.868 3.768 1.00 94.19 210 ILE A C 1
ATOM 1662 O O . ILE A 1 210 ? -0.812 1.161 3.202 1.00 94.19 210 ILE A O 1
ATOM 1666 N N . TRP A 1 211 ? -2.399 1.589 4.745 1.00 92.75 211 TRP A N 1
ATOM 1667 C CA . TRP A 1 211 ? -1.814 2.808 5.278 1.00 92.75 211 TRP A CA 1
ATOM 1668 C C . TRP A 1 211 ? -1.600 2.652 6.773 1.00 92.75 211 TRP A C 1
ATOM 1670 O O . TRP A 1 211 ? -2.485 2.162 7.469 1.00 92.75 211 TRP A O 1
ATOM 1680 N N . ALA A 1 212 ? -0.461 3.116 7.258 1.00 91.94 212 ALA A N 1
ATOM 1681 C CA . ALA A 1 212 ? -0.170 3.345 8.662 1.00 91.94 212 ALA A CA 1
ATOM 1682 C C . ALA A 1 212 ? -0.185 4.863 8.849 1.00 91.94 212 ALA A C 1
ATOM 1684 O O . ALA A 1 212 ? 0.559 5.544 8.153 1.00 91.94 212 ALA A O 1
ATOM 1685 N N . VAL A 1 213 ? -1.066 5.401 9.693 1.00 88.50 213 VAL A N 1
ATOM 1686 C CA . VAL A 1 213 ? -1.246 6.852 9.866 1.00 88.50 213 VAL A CA 1
ATOM 1687 C C . VAL A 1 213 ? -1.111 7.211 11.339 1.00 88.50 213 VAL A C 1
ATOM 1689 O O . VAL A 1 213 ? -1.852 6.701 12.181 1.00 88.50 213 VAL A O 1
ATOM 1692 N N . GLY A 1 214 ? -0.167 8.091 11.645 1.00 87.06 214 GLY A N 1
ATOM 1693 C CA . GLY A 1 214 ? 0.220 8.482 12.993 1.00 87.06 214 GLY A CA 1
ATOM 1694 C C . GLY A 1 214 ? 1.741 8.619 13.128 1.00 87.06 214 GLY A C 1
ATOM 1695 O O . GLY A 1 214 ? 2.476 8.141 12.266 1.00 87.06 214 GLY A O 1
ATOM 1696 N N . PRO A 1 215 ? 2.217 9.252 14.212 1.00 85.44 215 PRO A N 1
ATOM 1697 C CA . PRO A 1 215 ? 3.639 9.490 14.422 1.00 85.44 215 PRO A CA 1
ATOM 1698 C C . PRO A 1 215 ? 4.398 8.168 14.588 1.00 85.44 215 PRO A C 1
ATOM 1700 O O . PRO A 1 215 ? 4.102 7.381 15.490 1.00 85.44 215 PRO A O 1
ATOM 1703 N N . MET A 1 216 ? 5.393 7.964 13.732 1.00 87.38 216 MET A N 1
ATOM 1704 C CA . MET A 1 216 ? 6.336 6.849 13.707 1.00 87.38 216 MET A CA 1
ATOM 1705 C C . MET A 1 216 ? 7.763 7.394 13.722 1.00 87.38 216 MET A C 1
ATOM 1707 O O . MET A 1 216 ? 8.038 8.445 13.149 1.00 87.38 216 MET A O 1
ATOM 1711 N N . LYS A 1 217 ? 8.684 6.679 14.359 1.00 84.12 217 LYS A N 1
ATOM 1712 C CA . LYS A 1 217 ? 10.090 7.033 14.473 1.00 84.12 217 LYS A CA 1
ATOM 1713 C C . LYS A 1 217 ? 10.953 5.794 14.267 1.00 84.12 217 LYS A C 1
ATOM 1715 O O . LYS A 1 217 ? 10.947 4.915 15.116 1.00 84.12 217 LYS A O 1
ATOM 1720 N N . SER A 1 218 ? 11.754 5.795 13.205 1.00 76.75 218 SER A N 1
ATOM 1721 C CA . SER A 1 218 ? 12.753 4.757 12.918 1.00 76.75 218 SER A CA 1
ATOM 1722 C C . SER A 1 218 ? 14.084 5.419 12.594 1.00 76.75 218 SER A C 1
ATOM 1724 O O . SER A 1 218 ? 14.121 6.397 11.853 1.00 76.75 218 SER A O 1
ATOM 1726 N N . ASP A 1 219 ? 15.180 4.921 13.169 1.00 74.19 219 ASP A N 1
ATOM 1727 C CA . ASP A 1 219 ? 16.549 5.403 12.908 1.00 74.19 219 ASP A CA 1
ATOM 1728 C C . ASP A 1 219 ? 16.725 6.934 13.005 1.00 74.19 219 ASP A C 1
ATOM 1730 O O . ASP A 1 219 ? 17.505 7.557 12.285 1.00 74.19 219 ASP A O 1
ATOM 1734 N N . GLY A 1 220 ? 15.979 7.565 13.919 1.00 72.06 220 GLY A N 1
ATOM 1735 C CA . GLY A 1 220 ? 16.006 9.015 14.132 1.00 72.06 220 GLY A CA 1
ATOM 1736 C C . GLY A 1 220 ? 15.198 9.835 13.119 1.00 72.06 220 GLY A C 1
ATOM 1737 O O . GLY A 1 220 ? 15.161 11.057 13.246 1.00 72.06 220 GLY A O 1
ATOM 1738 N N . ILE A 1 221 ? 14.524 9.190 12.168 1.00 73.88 221 ILE A N 1
ATOM 1739 C CA . ILE A 1 221 ? 13.624 9.817 11.199 1.00 73.88 221 ILE A CA 1
ATOM 1740 C C . ILE A 1 221 ? 12.193 9.734 11.732 1.00 73.88 221 ILE A C 1
ATOM 1742 O O . ILE A 1 221 ? 11.760 8.675 12.181 1.00 73.88 221 ILE A O 1
ATOM 1746 N N . LEU A 1 222 ? 11.472 10.857 11.700 1.00 77.00 222 LEU A N 1
ATOM 1747 C CA . LEU A 1 222 ? 10.055 10.927 12.051 1.00 77.00 222 LEU A CA 1
ATOM 1748 C C . LEU A 1 222 ? 9.207 10.836 10.775 1.00 77.00 222 LEU A C 1
ATOM 1750 O O . LEU A 1 222 ? 9.459 11.556 9.809 1.00 77.00 222 LEU A O 1
ATOM 1754 N N . TRP A 1 223 ? 8.191 9.981 10.791 1.00 78.44 223 TRP A N 1
ATOM 1755 C CA . TRP A 1 223 ? 7.195 9.845 9.733 1.00 78.44 223 TRP A CA 1
ATOM 1756 C C . TRP A 1 223 ? 5.795 9.965 10.326 1.00 78.44 223 TRP A C 1
ATOM 1758 O O . TRP A 1 223 ? 5.523 9.394 11.376 1.00 78.44 223 TRP A O 1
ATOM 1768 N N . ASP A 1 224 ? 4.881 10.642 9.634 1.00 80.88 224 ASP A N 1
ATOM 1769 C CA . ASP A 1 224 ? 3.479 10.743 10.074 1.00 80.88 224 ASP A CA 1
ATOM 1770 C C . ASP A 1 224 ? 2.565 9.711 9.409 1.00 80.88 224 ASP A C 1
ATOM 1772 O O . ASP A 1 224 ? 1.411 9.526 9.805 1.00 80.88 224 ASP A O 1
ATOM 1776 N N . PHE A 1 225 ? 3.062 9.037 8.373 1.00 85.62 225 PHE A N 1
ATOM 1777 C CA . PHE A 1 225 ? 2.350 7.962 7.706 1.00 85.62 225 PHE A CA 1
ATOM 1778 C C . PHE A 1 225 ? 3.294 7.105 6.850 1.00 85.62 225 PHE A C 1
ATOM 1780 O O . PHE A 1 225 ? 4.400 7.510 6.495 1.00 85.62 225 PHE A O 1
ATOM 1787 N N . HIS A 1 226 ? 2.814 5.927 6.458 1.00 90.56 226 HIS A N 1
ATOM 1788 C CA . HIS A 1 226 ? 3.433 5.074 5.449 1.00 90.56 226 HIS A CA 1
ATOM 1789 C C . HIS A 1 226 ? 2.361 4.322 4.653 1.00 90.56 226 HIS A C 1
ATOM 1791 O O . HIS A 1 226 ? 1.253 4.095 5.146 1.00 90.56 226 HIS A O 1
ATOM 1797 N N . VAL A 1 227 ? 2.672 3.951 3.410 1.00 91.12 227 VAL A N 1
ATOM 1798 C CA . VAL A 1 227 ? 1.745 3.255 2.510 1.00 91.12 227 VAL A CA 1
ATOM 1799 C C . VAL A 1 227 ? 2.432 2.130 1.752 1.00 91.12 227 VAL A C 1
ATOM 1801 O O . VAL A 1 227 ? 3.548 2.282 1.257 1.00 91.12 227 VAL A O 1
ATOM 1804 N N . ALA A 1 228 ? 1.714 1.022 1.594 1.00 95.12 228 ALA A N 1
ATOM 1805 C CA . ALA A 1 228 ? 2.118 -0.102 0.764 1.00 95.12 228 ALA A CA 1
ATOM 1806 C C . ALA A 1 228 ? 0.956 -0.607 -0.103 1.00 95.12 228 ALA A C 1
ATOM 1808 O O . ALA A 1 228 ? -0.218 -0.290 0.116 1.00 95.12 228 ALA A O 1
ATOM 1809 N N . THR A 1 229 ? 1.287 -1.403 -1.120 1.00 96.44 229 THR A N 1
ATOM 1810 C CA . THR A 1 229 ? 0.287 -2.142 -1.899 1.00 96.44 229 THR A CA 1
ATOM 1811 C C . THR A 1 229 ? 0.115 -3.525 -1.310 1.00 96.44 229 THR A C 1
ATOM 1813 O O . THR A 1 229 ? 1.096 -4.205 -1.022 1.00 96.44 229 THR A O 1
ATOM 1816 N N . MET A 1 230 ? -1.132 -3.962 -1.198 1.00 96.94 230 MET A N 1
ATOM 1817 C CA . MET A 1 230 ? -1.464 -5.334 -0.852 1.00 96.94 230 MET A CA 1
ATOM 1818 C C . MET A 1 230 ? -2.201 -6.010 -2.003 1.00 96.94 230 MET A C 1
ATOM 1820 O O . MET A 1 230 ? -2.902 -5.355 -2.779 1.00 96.94 230 MET A O 1
ATOM 1824 N N . VAL A 1 231 ? -2.024 -7.319 -2.114 1.00 97.06 231 VAL A N 1
ATOM 1825 C CA . VAL A 1 231 ? -2.613 -8.150 -3.161 1.00 97.06 231 VAL A CA 1
ATOM 1826 C C . VAL A 1 231 ? -3.240 -9.390 -2.544 1.00 97.06 231 VAL A C 1
ATOM 1828 O O . VAL A 1 231 ? -2.743 -9.907 -1.541 1.00 97.06 231 VAL A O 1
ATOM 1831 N N . LYS A 1 232 ? -4.331 -9.866 -3.139 1.00 95.44 232 LYS A N 1
ATOM 1832 C CA . LYS A 1 232 ? -4.946 -11.129 -2.749 1.00 95.44 232 LYS A CA 1
ATOM 1833 C C . LYS A 1 232 ? -4.142 -12.310 -3.297 1.00 95.44 232 LYS A C 1
ATOM 1835 O O . LYS A 1 232 ? -3.818 -12.341 -4.484 1.00 95.44 232 LYS A O 1
ATOM 1840 N N . LEU A 1 233 ? -3.810 -13.269 -2.441 1.00 94.88 233 LEU A N 1
ATOM 1841 C CA . LEU A 1 233 ? -3.101 -14.491 -2.807 1.00 94.88 233 LEU A CA 1
ATOM 1842 C C . LEU A 1 233 ? -4.071 -15.611 -3.207 1.00 94.88 233 LEU A C 1
ATOM 1844 O O . LEU A 1 233 ? -5.247 -15.583 -2.851 1.00 94.88 233 LEU A O 1
ATOM 1848 N N . ASP A 1 234 ? -3.574 -16.629 -3.915 1.00 91.31 234 ASP A N 1
ATOM 1849 C CA . ASP A 1 234 ? -4.373 -17.786 -4.369 1.00 91.31 234 ASP A CA 1
ATOM 1850 C C . ASP A 1 234 ? -5.011 -18.587 -3.221 1.00 91.31 234 ASP A C 1
ATOM 1852 O O . ASP A 1 234 ? -6.010 -19.273 -3.414 1.00 91.31 234 ASP A O 1
ATOM 1856 N N . ASN A 1 235 ? -4.461 -18.485 -2.008 1.00 88.69 235 ASN A N 1
ATOM 1857 C CA . ASN A 1 235 ? -5.043 -19.075 -0.799 1.00 88.69 235 ASN A CA 1
ATOM 1858 C C . ASN A 1 235 ? -6.160 -18.214 -0.177 1.00 88.69 235 ASN A C 1
ATOM 1860 O O . ASN A 1 235 ? -6.590 -18.489 0.940 1.00 88.69 235 ASN A O 1
ATOM 1864 N N . GLY A 1 236 ? -6.576 -17.147 -0.860 1.00 89.50 236 GLY A N 1
ATOM 1865 C CA . GLY A 1 236 ? -7.604 -16.223 -0.409 1.00 89.50 236 GLY A CA 1
ATOM 1866 C C . GLY A 1 236 ? -7.126 -15.154 0.571 1.00 89.50 236 GLY A C 1
ATOM 1867 O O . GLY A 1 236 ? -7.912 -14.263 0.850 1.00 89.50 236 GLY A O 1
ATOM 1868 N N . LYS A 1 237 ? -5.879 -15.190 1.061 1.00 94.19 237 LYS A N 1
ATOM 1869 C CA . LYS A 1 237 ? -5.364 -14.223 2.046 1.00 94.19 237 LYS A CA 1
ATOM 1870 C C . LYS A 1 237 ? -4.805 -12.967 1.390 1.00 94.19 237 LYS A C 1
ATOM 1872 O O . LYS A 1 237 ? -4.228 -13.035 0.304 1.00 94.19 237 LYS A O 1
ATOM 1877 N N . TRP A 1 238 ? -4.867 -11.834 2.080 1.00 96.69 238 TRP A N 1
ATOM 1878 C CA . TRP A 1 238 ? -4.112 -10.642 1.683 1.00 96.69 238 TRP A CA 1
ATOM 1879 C C . TRP A 1 238 ? -2.632 -10.735 2.066 1.00 96.69 238 TRP A C 1
ATOM 1881 O O . TRP A 1 238 ? -2.285 -11.144 3.172 1.00 96.69 238 TRP A O 1
ATOM 1891 N N . ALA A 1 239 ? -1.760 -10.275 1.170 1.00 97.81 239 ALA A N 1
ATOM 1892 C CA . ALA A 1 239 ? -0.340 -10.073 1.436 1.00 97.81 239 ALA A CA 1
ATOM 1893 C C . ALA A 1 239 ? 0.075 -8.643 1.090 1.00 97.81 239 ALA A C 1
ATOM 1895 O O . ALA A 1 239 ? -0.281 -8.119 0.033 1.00 97.81 239 ALA A O 1
ATOM 1896 N N . VAL A 1 240 ? 0.846 -8.020 1.975 1.00 98.12 240 VAL A N 1
ATOM 1897 C CA . VAL A 1 240 ? 1.439 -6.699 1.777 1.00 98.12 240 VAL A CA 1
ATOM 1898 C C . VAL A 1 240 ? 2.802 -6.858 1.107 1.00 98.12 240 VAL A C 1
ATOM 1900 O O . VAL A 1 240 ? 3.653 -7.614 1.576 1.00 98.12 240 VAL A O 1
ATOM 1903 N N . ILE A 1 241 ? 3.001 -6.138 0.003 1.00 97.75 241 ILE A N 1
ATOM 1904 C CA . ILE A 1 241 ? 4.260 -6.086 -0.742 1.00 97.75 241 ILE A CA 1
ATOM 1905 C C . ILE A 1 241 ? 4.954 -4.774 -0.376 1.00 97.75 241 ILE A C 1
ATOM 1907 O O . ILE A 1 241 ? 4.616 -3.708 -0.899 1.00 97.75 241 ILE A O 1
ATOM 1911 N N . ASP A 1 242 ? 5.915 -4.868 0.537 1.00 95.75 242 ASP A N 1
ATOM 1912 C CA . ASP A 1 242 ? 6.668 -3.731 1.053 1.00 95.75 242 ASP A CA 1
ATOM 1913 C C . ASP A 1 242 ? 8.113 -4.133 1.362 1.00 95.75 242 ASP A C 1
ATOM 1915 O O . ASP A 1 242 ? 8.359 -5.090 2.093 1.00 95.75 242 ASP A O 1
ATOM 1919 N N . SER A 1 243 ? 9.075 -3.407 0.796 1.00 93.00 243 SER A N 1
ATOM 1920 C CA . SER A 1 243 ? 10.505 -3.702 0.926 1.00 93.00 243 SER A CA 1
ATOM 1921 C C . SER A 1 243 ? 11.139 -3.149 2.205 1.00 93.00 243 SER A C 1
ATOM 1923 O O . SER A 1 243 ? 12.323 -3.398 2.434 1.00 93.00 243 SER A O 1
ATOM 1925 N N . ILE A 1 244 ? 10.390 -2.383 3.010 1.00 88.94 244 ILE A N 1
ATOM 1926 C CA . ILE A 1 244 ? 10.905 -1.766 4.241 1.00 88.94 244 ILE A CA 1
ATOM 1927 C C . ILE A 1 244 ? 11.291 -2.822 5.281 1.00 88.94 244 ILE A C 1
ATOM 1929 O O . ILE A 1 244 ? 12.361 -2.742 5.883 1.00 88.94 244 ILE A O 1
ATOM 1933 N N . PHE A 1 245 ? 10.463 -3.849 5.464 1.00 86.25 245 PHE A N 1
ATOM 1934 C CA . PHE A 1 245 ? 10.700 -4.852 6.497 1.00 86.25 245 PHE A CA 1
ATOM 1935 C C . PHE A 1 245 ? 11.563 -5.998 5.981 1.00 86.25 245 PHE A C 1
ATOM 1937 O O . PHE A 1 245 ? 11.100 -6.878 5.252 1.00 86.25 245 PHE A O 1
ATOM 1944 N N . LYS A 1 246 ? 12.827 -5.995 6.405 1.00 86.56 246 LYS A N 1
ATOM 1945 C CA . LYS A 1 246 ? 13.807 -7.042 6.107 1.00 86.56 246 LYS A CA 1
ATOM 1946 C C . LYS A 1 246 ? 14.000 -7.922 7.335 1.00 86.56 246 LYS A C 1
ATOM 1948 O O . LYS A 1 246 ? 14.077 -7.440 8.464 1.00 86.56 246 LYS A O 1
ATOM 1953 N N . ASP A 1 247 ? 14.083 -9.224 7.112 1.00 84.81 247 ASP A N 1
ATOM 1954 C CA . ASP A 1 247 ? 14.481 -10.163 8.146 1.00 84.81 247 ASP A CA 1
ATOM 1955 C C . ASP A 1 247 ? 15.920 -9.859 8.592 1.00 84.81 247 ASP A C 1
ATOM 1957 O O . ASP A 1 247 ? 16.822 -9.711 7.767 1.00 84.81 247 ASP A O 1
ATOM 1961 N N . LYS A 1 248 ? 16.138 -9.744 9.906 1.00 79.94 248 LYS A N 1
ATOM 1962 C CA . LYS A 1 248 ? 17.425 -9.299 10.463 1.00 79.94 248 LYS A CA 1
ATOM 1963 C C . LYS A 1 248 ? 18.566 -10.287 10.213 1.00 79.94 248 LYS A C 1
ATOM 1965 O O . LYS A 1 248 ? 19.719 -9.872 10.193 1.00 79.94 248 LYS A O 1
ATOM 1970 N N . LEU A 1 249 ? 18.261 -11.576 10.058 1.00 80.75 249 LEU A N 1
ATOM 1971 C CA . LEU A 1 249 ? 19.270 -12.623 9.889 1.00 80.75 249 LEU A CA 1
ATOM 1972 C C . LEU A 1 249 ? 19.674 -12.782 8.424 1.00 80.75 249 LEU A C 1
ATOM 1974 O O . LEU A 1 249 ? 20.844 -12.971 8.110 1.00 80.75 249 LEU A O 1
ATOM 1978 N N . THR A 1 250 ? 18.699 -12.719 7.526 1.00 85.19 250 THR A N 1
ATOM 1979 C CA . THR A 1 250 ? 18.893 -12.977 6.096 1.00 85.19 250 THR A CA 1
ATOM 1980 C C . THR A 1 250 ? 19.043 -11.702 5.274 1.00 85.19 250 THR A C 1
ATOM 1982 O O . THR A 1 250 ? 19.483 -11.772 4.127 1.00 85.19 250 THR A O 1
ATOM 1985 N N . GLY A 1 251 ? 18.646 -10.549 5.819 1.00 83.25 251 GLY A N 1
ATOM 1986 C CA . GLY A 1 251 ? 18.567 -9.276 5.104 1.00 83.25 251 GLY A CA 1
ATOM 1987 C C . GLY A 1 251 ? 17.497 -9.248 4.007 1.00 83.25 251 GLY A C 1
ATOM 1988 O O . GLY A 1 251 ? 17.415 -8.274 3.260 1.00 83.25 251 GLY A O 1
ATOM 1989 N N . LYS A 1 252 ? 16.684 -10.305 3.878 1.00 87.25 252 LYS A N 1
ATOM 1990 C CA . LYS A 1 252 ? 15.667 -10.433 2.830 1.00 87.25 252 LYS A CA 1
ATOM 1991 C C . LYS A 1 252 ? 14.333 -9.903 3.327 1.00 87.25 252 LYS A C 1
ATOM 1993 O O . LYS A 1 252 ? 13.924 -10.204 4.447 1.00 87.25 252 LYS A O 1
ATOM 1998 N N . ALA A 1 253 ? 13.630 -9.147 2.490 1.00 90.88 253 ALA A N 1
ATOM 1999 C CA . ALA A 1 253 ? 12.227 -8.872 2.763 1.00 90.88 253 ALA A CA 1
ATOM 2000 C C . ALA A 1 253 ? 11.383 -10.128 2.549 1.00 90.88 253 ALA A C 1
ATOM 2002 O O . ALA A 1 253 ? 11.741 -11.026 1.785 1.00 90.88 253 ALA A O 1
ATOM 2003 N N . ARG A 1 254 ? 10.245 -10.168 3.235 1.00 94.56 254 ARG A N 1
ATOM 2004 C CA . ARG A 1 254 ? 9.228 -11.203 3.070 1.00 94.56 254 ARG A CA 1
ATOM 2005 C C . ARG A 1 254 ? 7.863 -10.556 2.921 1.00 94.56 254 ARG A C 1
ATOM 2007 O O . ARG A 1 254 ? 7.640 -9.451 3.410 1.00 94.56 254 ARG A O 1
ATOM 2014 N N . LEU A 1 255 ? 6.943 -11.273 2.288 1.00 96.88 255 LEU A N 1
ATOM 2015 C CA . LEU A 1 255 ? 5.539 -10.889 2.305 1.00 96.88 255 LEU A CA 1
ATOM 2016 C C . LEU A 1 255 ? 5.033 -10.908 3.750 1.00 96.88 255 LEU A C 1
ATOM 2018 O O . LEU A 1 255 ? 5.295 -11.856 4.498 1.00 96.88 255 LEU A O 1
ATOM 2022 N N . LEU A 1 256 ? 4.314 -9.857 4.129 1.00 97.19 256 LEU A N 1
ATOM 2023 C CA . LEU A 1 256 ? 3.676 -9.747 5.436 1.00 97.19 256 LEU A CA 1
ATOM 2024 C C . LEU A 1 256 ? 2.166 -9.854 5.279 1.00 97.19 256 LEU A C 1
ATOM 2026 O O . LEU A 1 256 ? 1.598 -9.354 4.305 1.00 97.19 256 LEU A O 1
ATOM 2030 N N . SER A 1 257 ? 1.498 -10.453 6.258 1.00 97.44 257 SER A N 1
ATOM 2031 C CA . SER A 1 257 ? 0.064 -10.226 6.419 1.00 97.44 257 SER A CA 1
ATOM 2032 C C . SER A 1 257 ? -0.207 -8.751 6.770 1.00 97.44 257 SER A C 1
ATOM 2034 O O . SER A 1 257 ? 0.675 -8.063 7.295 1.00 97.44 257 SER A O 1
ATOM 2036 N N . PRO A 1 258 ? -1.425 -8.237 6.519 1.00 97.06 258 PRO A N 1
ATOM 2037 C CA . PRO A 1 258 ? -1.806 -6.873 6.899 1.00 97.06 258 PRO A CA 1
ATOM 2038 C C . PRO A 1 258 ? -1.579 -6.583 8.388 1.00 97.06 258 PRO A C 1
ATOM 2040 O O . PRO A 1 258 ? -1.128 -5.498 8.752 1.00 97.06 258 PRO A O 1
ATOM 2043 N N . ARG A 1 259 ? -1.843 -7.583 9.234 1.00 97.12 259 ARG A N 1
ATOM 2044 C CA . ARG A 1 259 ? -1.652 -7.525 10.682 1.00 97.12 259 ARG A CA 1
ATOM 2045 C C . ARG A 1 259 ? -0.179 -7.468 11.070 1.00 97.12 259 ARG A C 1
ATOM 2047 O O . ARG A 1 259 ? 0.210 -6.536 11.761 1.00 97.12 259 ARG A O 1
ATOM 2054 N N . GLU A 1 260 ? 0.654 -8.375 10.557 1.00 96.62 260 GLU A N 1
ATOM 2055 C CA . GLU A 1 260 ? 2.106 -8.330 10.804 1.00 96.62 260 GLU A CA 1
ATOM 2056 C C . GLU A 1 260 ? 2.726 -7.006 10.329 1.00 96.62 260 GLU A C 1
ATOM 2058 O O . GLU A 1 260 ? 3.611 -6.457 10.983 1.00 96.62 260 GLU A O 1
ATOM 2063 N N . TRP A 1 261 ? 2.265 -6.479 9.190 1.00 96.12 261 TRP A N 1
ATOM 2064 C CA . TRP A 1 261 ? 2.711 -5.188 8.669 1.00 96.12 261 TRP A CA 1
ATOM 2065 C C . TRP A 1 261 ? 2.345 -4.037 9.615 1.00 96.12 261 TRP A C 1
ATOM 2067 O O . TRP A 1 261 ? 3.204 -3.213 9.929 1.00 96.12 261 TRP A O 1
ATOM 2077 N N . HIS A 1 262 ? 1.105 -4.008 10.124 1.00 95.31 262 HIS A N 1
ATOM 2078 C CA . HIS A 1 262 ? 0.683 -3.032 11.131 1.00 95.31 262 HIS A CA 1
ATOM 2079 C C . HIS A 1 262 ? 1.510 -3.155 12.413 1.00 95.31 262 HIS A C 1
ATOM 2081 O O . HIS A 1 262 ? 2.030 -2.156 12.901 1.00 95.31 262 HIS A O 1
ATOM 2087 N N . GLU A 1 263 ? 1.664 -4.367 12.945 1.00 94.44 263 GLU A N 1
ATOM 2088 C CA . GLU A 1 263 ? 2.402 -4.622 14.184 1.00 94.44 263 GLU A CA 1
ATOM 2089 C C . GLU A 1 263 ? 3.867 -4.195 14.089 1.00 94.44 263 GLU A C 1
ATOM 2091 O O . GLU A 1 263 ? 4.438 -3.740 15.079 1.00 94.44 263 GLU A O 1
ATOM 2096 N N . ASN A 1 264 ? 4.490 -4.320 12.915 1.00 92.44 264 ASN A N 1
ATOM 2097 C CA . ASN A 1 264 ? 5.841 -3.813 12.715 1.00 92.44 264 ASN A CA 1
ATOM 2098 C C . ASN A 1 264 ? 5.889 -2.284 12.770 1.00 92.44 264 ASN A C 1
ATOM 2100 O O . ASN A 1 264 ? 6.728 -1.756 13.488 1.00 92.44 264 ASN A O 1
ATOM 2104 N N . TYR A 1 265 ? 4.962 -1.573 12.121 1.00 91.38 265 TYR A N 1
ATOM 2105 C CA . TYR A 1 265 ? 4.899 -0.111 12.243 1.00 91.38 265 TYR A CA 1
ATOM 2106 C C . TYR A 1 265 ? 4.485 0.368 13.635 1.00 91.38 265 TYR A C 1
ATOM 2108 O O . TYR A 1 265 ? 4.969 1.396 14.093 1.00 91.38 265 TYR A O 1
ATOM 2116 N N . ALA A 1 266 ? 3.627 -0.369 14.341 1.00 91.69 266 ALA A N 1
ATOM 2117 C CA . ALA A 1 266 ? 3.202 -0.014 15.690 1.00 91.69 266 ALA A CA 1
ATOM 2118 C C . ALA A 1 266 ? 4.382 0.022 16.680 1.00 91.69 266 ALA A C 1
ATOM 2120 O O . ALA A 1 266 ? 4.377 0.854 17.591 1.00 91.69 266 ALA A O 1
ATOM 2121 N N . LYS A 1 267 ? 5.403 -0.829 16.473 1.00 90.44 267 LYS A N 1
ATOM 2122 C CA . LYS A 1 267 ? 6.660 -0.838 17.250 1.00 90.44 267 LYS A CA 1
ATOM 2123 C C . LYS A 1 267 ? 7.511 0.409 17.020 1.00 90.44 267 LYS A C 1
ATOM 2125 O O . LYS A 1 267 ? 8.258 0.785 17.914 1.00 90.44 267 LYS A O 1
ATOM 2130 N N . GLU A 1 268 ? 7.357 1.060 15.871 1.00 86.94 268 GLU A N 1
ATOM 2131 C CA . GLU A 1 268 ? 8.025 2.323 15.544 1.00 86.94 268 GLU A CA 1
ATOM 2132 C C . GLU A 1 268 ? 7.276 3.531 16.128 1.00 86.94 268 GLU A C 1
ATOM 2134 O O . GLU A 1 268 ? 7.559 4.666 15.771 1.00 86.94 268 GLU A O 1
ATOM 2139 N N . THR A 1 269 ? 6.287 3.338 17.005 1.00 85.12 269 THR A N 1
ATOM 2140 C CA . THR A 1 269 ? 5.563 4.445 17.643 1.00 85.12 269 THR A CA 1
ATOM 2141 C C . THR A 1 269 ? 5.742 4.393 19.155 1.00 85.12 269 THR A C 1
ATOM 2143 O O . THR A 1 269 ? 5.468 3.370 19.779 1.00 85.12 269 THR A O 1
ATOM 2146 N N . ASP A 1 270 ? 6.117 5.516 19.772 1.00 73.81 270 ASP A N 1
ATOM 2147 C CA . ASP A 1 270 ? 6.346 5.576 21.226 1.00 73.81 270 ASP A CA 1
ATOM 2148 C C . ASP A 1 270 ? 5.078 5.256 22.047 1.00 73.81 270 ASP A C 1
ATOM 2150 O O . ASP A 1 270 ? 5.167 4.871 23.209 1.00 73.81 270 ASP A O 1
ATOM 2154 N N . ASN A 1 271 ? 3.884 5.410 21.454 1.00 72.25 271 ASN A N 1
ATOM 2155 C CA . ASN A 1 271 ? 2.599 5.309 22.155 1.00 72.25 271 ASN A CA 1
ATOM 2156 C C . ASN A 1 271 ? 1.524 4.510 21.400 1.00 72.25 271 ASN A C 1
ATOM 2158 O O . ASN A 1 271 ? 0.340 4.705 21.661 1.00 72.25 271 ASN A O 1
ATOM 2162 N N . MET A 1 272 ? 1.859 3.657 20.427 1.00 67.12 272 MET A N 1
ATOM 2163 C CA . MET A 1 272 ? 0.858 2.931 19.613 1.00 67.12 272 MET A CA 1
ATOM 2164 C C . MET A 1 272 ? -0.226 3.846 19.010 1.00 67.12 272 MET A C 1
ATOM 2166 O O . MET A 1 272 ? -1.364 3.429 18.798 1.00 67.12 272 MET A O 1
ATOM 2170 N N . ASN A 1 273 ? 0.096 5.120 18.767 1.00 83.25 273 ASN A N 1
ATOM 2171 C CA . ASN A 1 273 ? -0.846 6.120 18.265 1.00 83.25 273 ASN A CA 1
ATOM 2172 C C . ASN A 1 273 ? -0.963 6.025 16.738 1.00 83.25 273 ASN A C 1
ATOM 2174 O O . ASN A 1 273 ? -0.889 7.028 16.029 1.00 83.25 273 ASN A O 1
ATOM 2178 N N . LEU A 1 274 ? -1.102 4.794 16.251 1.00 90.56 274 LEU A N 1
ATOM 2179 C CA . LEU A 1 274 ? -1.116 4.440 14.848 1.00 90.56 274 LEU A CA 1
ATOM 2180 C C . LEU A 1 274 ? -2.496 3.917 14.473 1.00 90.56 274 LEU A C 1
ATOM 2182 O O . LEU A 1 274 ? -3.071 3.072 15.158 1.00 90.56 274 LEU A O 1
ATOM 2186 N N . ARG A 1 275 ? -3.025 4.414 13.365 1.00 91.50 275 ARG A N 1
ATOM 2187 C CA . ARG A 1 275 ? -4.305 4.006 12.801 1.00 91.50 275 ARG A CA 1
ATOM 2188 C C . ARG A 1 275 ? -4.067 3.396 11.426 1.00 91.50 275 ARG A C 1
ATOM 2190 O O . ARG A 1 275 ? -3.430 4.024 10.580 1.00 91.50 275 ARG A O 1
ATOM 2197 N N . THR A 1 276 ? -4.583 2.189 11.192 1.00 92.81 276 THR A N 1
ATOM 2198 C CA . THR A 1 276 ? -4.420 1.509 9.895 1.00 92.81 276 THR A CA 1
ATOM 2199 C C . THR A 1 276 ? -5.629 1.646 8.984 1.00 92.81 276 THR A C 1
ATOM 2201 O O . THR A 1 276 ? -6.719 1.215 9.334 1.00 92.81 276 THR A O 1
ATOM 2204 N N . TYR A 1 277 ? -5.431 2.157 7.771 1.00 90.06 277 TYR A N 1
ATOM 2205 C CA . TYR A 1 277 ? -6.495 2.281 6.771 1.00 90.06 277 TYR A CA 1
ATOM 2206 C C . TYR A 1 277 ? -6.298 1.323 5.606 1.00 90.06 277 TYR A C 1
ATOM 2208 O O . TYR A 1 277 ? -5.168 1.076 5.187 1.00 90.06 277 TYR A O 1
ATOM 2216 N N . ILE A 1 278 ? -7.407 0.865 5.024 1.00 90.38 278 ILE A N 1
ATOM 2217 C CA . ILE A 1 278 ? -7.418 0.089 3.785 1.00 90.38 278 ILE A CA 1
ATOM 2218 C C . ILE A 1 278 ? -8.157 0.889 2.719 1.00 90.38 278 ILE A C 1
ATOM 2220 O O . ILE A 1 278 ? -9.294 1.293 2.909 1.00 90.38 278 ILE A O 1
ATOM 2224 N N . THR A 1 279 ? -7.543 1.154 1.575 1.00 85.62 279 THR A N 1
ATOM 2225 C CA . THR A 1 279 ? -8.226 1.886 0.500 1.00 85.62 279 THR A CA 1
ATOM 2226 C C . THR A 1 279 ? -8.202 1.111 -0.798 1.00 85.62 279 THR A C 1
ATOM 2228 O O . THR A 1 279 ? -7.298 0.311 -1.041 1.00 85.62 279 THR A O 1
ATOM 2231 N N . GLU A 1 280 ? -9.159 1.414 -1.670 1.00 83.19 280 GLU A N 1
ATOM 2232 C CA . GLU A 1 280 ? -9.143 0.920 -3.043 1.00 83.19 280 GLU A CA 1
ATOM 2233 C C . GLU A 1 280 ? -7.829 1.262 -3.747 1.00 83.19 280 GLU A C 1
ATOM 2235 O O . GLU A 1 280 ? -7.200 2.302 -3.507 1.00 83.19 280 GLU A O 1
ATOM 2240 N N . ALA A 1 281 ? -7.433 0.376 -4.658 1.00 75.44 281 ALA A N 1
ATOM 2241 C CA . ALA A 1 281 ? -6.173 0.463 -5.378 1.00 75.44 281 ALA A CA 1
ATOM 2242 C C . ALA A 1 281 ? -6.010 1.799 -6.128 1.00 75.44 281 ALA A C 1
ATOM 2244 O O . ALA A 1 281 ? -4.911 2.348 -6.205 1.00 75.44 281 ALA A O 1
ATOM 2245 N N . ASN A 1 282 ? -7.105 2.311 -6.699 1.00 67.12 282 ASN A N 1
ATOM 2246 C CA . ASN A 1 282 ? -7.136 3.486 -7.571 1.00 67.12 282 ASN A CA 1
ATOM 2247 C C . ASN A 1 282 ? -6.948 4.822 -6.843 1.00 67.12 282 ASN A C 1
ATOM 2249 O O . ASN A 1 282 ? -6.816 5.835 -7.521 1.00 67.12 282 ASN A O 1
ATOM 2253 N N . LYS A 1 283 ? -6.877 4.836 -5.504 1.00 63.56 283 LYS A N 1
ATOM 2254 C CA . LYS A 1 283 ? -6.508 6.044 -4.750 1.00 63.56 283 LYS A CA 1
ATOM 2255 C C . LYS A 1 283 ? -5.088 6.537 -5.095 1.00 63.56 283 LYS A C 1
ATOM 2257 O O . LYS A 1 283 ? -4.778 7.694 -4.854 1.00 63.56 283 LYS A O 1
ATOM 2262 N N . LEU A 1 284 ? -4.237 5.663 -5.650 1.00 56.34 284 LEU A N 1
ATOM 2263 C CA . LEU A 1 284 ? -2.818 5.906 -5.960 1.00 56.34 284 LEU A CA 1
ATOM 2264 C C . LEU A 1 284 ? -2.375 5.292 -7.310 1.00 56.34 284 LEU A C 1
ATOM 2266 O O . LEU A 1 284 ? -1.250 4.810 -7.442 1.00 56.34 284 LEU A O 1
ATOM 2270 N N . GLY A 1 285 ? -3.272 5.225 -8.295 1.00 49.62 285 GLY A N 1
ATOM 2271 C CA . GLY A 1 285 ? -2.929 4.739 -9.641 1.00 49.62 285 GLY A CA 1
ATOM 2272 C C . GLY A 1 285 ? -2.360 5.839 -10.546 1.00 49.62 285 GLY A C 1
ATOM 2273 O O . GLY A 1 285 ? -2.483 7.020 -10.243 1.00 49.62 285 GLY A O 1
ATOM 2274 N N . SER A 1 286 ? -1.814 5.460 -11.707 1.00 44.03 286 SER A N 1
ATOM 2275 C CA . SER A 1 286 ? -1.396 6.393 -12.779 1.00 44.03 286 SER A CA 1
ATOM 2276 C C . SER A 1 286 ? -2.543 7.202 -13.410 1.00 44.03 286 SER A C 1
ATOM 2278 O O . SER A 1 286 ? -2.309 8.121 -14.194 1.00 44.03 286 SER A O 1
ATOM 2280 N N . LEU A 1 287 ? -3.791 6.863 -13.080 1.00 38.72 287 LEU A N 1
ATOM 2281 C CA . LEU A 1 287 ? -4.989 7.554 -13.543 1.00 38.72 287 LEU A CA 1
ATOM 2282 C C . LEU A 1 287 ? -5.379 8.663 -12.562 1.00 38.72 287 LEU A C 1
ATOM 2284 O O . LEU A 1 287 ? -5.328 8.429 -11.354 1.00 38.72 287 LEU A O 1
ATOM 2288 N N . PRO A 1 288 ? -5.851 9.824 -13.049 1.00 33.50 288 PRO A N 1
ATOM 2289 C CA . PRO A 1 288 ? -6.310 10.904 -12.188 1.00 33.50 288 PRO A CA 1
ATOM 2290 C C . PRO A 1 288 ? -7.463 10.416 -11.307 1.00 33.50 288 PRO A C 1
ATOM 2292 O O . PRO A 1 288 ? -8.559 10.100 -11.766 1.00 33.50 288 PRO A O 1
ATOM 2295 N N . GLY A 1 289 ? -7.169 10.332 -10.018 1.00 43.44 289 GL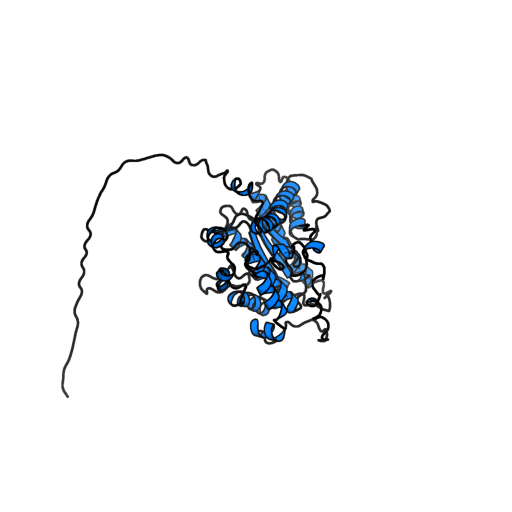Y A N 1
ATOM 2296 C CA . GLY A 1 289 ? -8.064 9.850 -8.981 1.00 43.44 289 GLY A CA 1
ATOM 2297 C C . GLY A 1 289 ? -7.506 10.276 -7.634 1.00 43.44 289 GLY A C 1
ATOM 2298 O O . GLY A 1 289 ? -7.025 9.440 -6.883 1.00 43.44 289 GLY A O 1
ATOM 2299 N N . LYS A 1 290 ? -7.564 11.591 -7.382 1.00 51.84 290 LYS A N 1
ATOM 2300 C CA . LYS A 1 290 ? -7.096 12.367 -6.212 1.00 51.84 290 LYS A CA 1
ATOM 2301 C C . LYS A 1 290 ? -5.732 13.054 -6.305 1.00 51.84 290 LYS A C 1
ATOM 2303 O O . LYS A 1 290 ? -5.634 14.155 -5.777 1.00 51.84 290 LYS A O 1
ATOM 2308 N N . TYR A 1 291 ? -4.742 12.504 -7.010 1.00 55.28 291 TYR A N 1
ATOM 2309 C CA . TYR A 1 291 ? -3.468 13.208 -7.223 1.00 55.28 291 TYR A CA 1
ATOM 2310 C C . TYR A 1 291 ? -3.428 13.873 -8.601 1.00 55.28 291 TYR A C 1
ATOM 2312 O O . TYR A 1 291 ? -3.582 13.221 -9.635 1.00 55.28 291 TYR A O 1
ATOM 2320 N N . SER A 1 292 ? -3.247 15.190 -8.609 1.00 61.94 292 SER A N 1
ATOM 2321 C CA . SER A 1 292 ? -2.953 15.970 -9.805 1.00 61.94 292 SER A CA 1
ATOM 2322 C C . SER A 1 292 ? -1.598 15.534 -10.374 1.00 61.94 292 SER A C 1
ATOM 2324 O O . SER A 1 292 ? -0.648 15.378 -9.607 1.00 61.94 292 SER A O 1
ATOM 2326 N N . PRO A 1 293 ? -1.440 15.407 -11.703 1.00 66.56 293 PRO A N 1
ATOM 2327 C CA . PRO A 1 293 ? -0.133 15.187 -12.322 1.00 66.56 293 PRO A CA 1
ATOM 2328 C C . PRO A 1 293 ? 0.952 16.167 -11.848 1.00 66.56 293 PRO A C 1
ATOM 2330 O O . PRO A 1 293 ? 2.114 15.786 -11.764 1.00 66.56 293 PRO A O 1
ATOM 2333 N N . ILE A 1 294 ? 0.572 17.399 -11.484 1.00 66.88 294 ILE A N 1
ATOM 2334 C CA . ILE A 1 294 ? 1.474 18.417 -10.920 1.00 66.88 294 ILE A CA 1
ATOM 2335 C C . ILE A 1 294 ? 2.037 17.980 -9.558 1.00 66.88 294 ILE A C 1
ATOM 2337 O O . ILE A 1 294 ? 3.215 18.187 -9.298 1.00 66.88 294 ILE A O 1
ATOM 2341 N N . GLN A 1 295 ? 1.233 17.330 -8.710 1.00 67.44 295 GLN A N 1
ATOM 2342 C CA . GLN A 1 295 ? 1.670 16.822 -7.396 1.00 67.44 295 GLN A CA 1
ATOM 2343 C C . GLN A 1 295 ? 2.668 15.678 -7.511 1.00 67.44 295 GLN A C 1
ATOM 2345 O O . GLN A 1 295 ? 3.476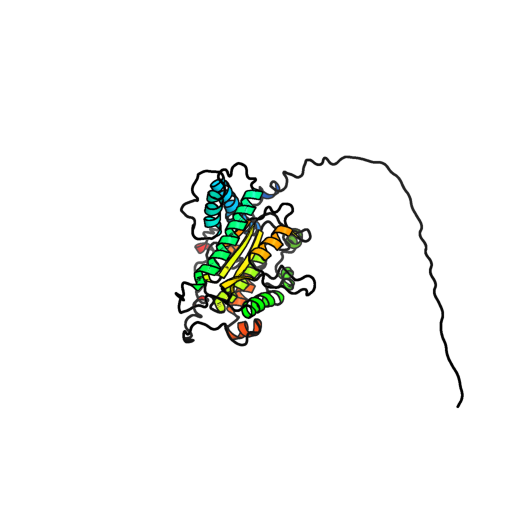 15.471 -6.616 1.00 67.44 295 GLN A O 1
ATOM 2350 N N . LEU A 1 296 ? 2.598 14.940 -8.616 1.00 70.56 296 LEU A N 1
ATOM 2351 C CA . LEU A 1 296 ? 3.560 13.903 -8.961 1.00 70.56 296 LEU A CA 1
ATOM 2352 C C . LEU A 1 296 ? 4.737 14.461 -9.778 1.00 70.56 296 LEU A C 1
ATOM 2354 O O . LEU A 1 296 ? 5.539 13.681 -10.273 1.00 70.56 296 LEU A O 1
ATOM 2358 N N . GLY A 1 297 ? 4.813 15.778 -9.999 1.00 69.94 297 GLY A N 1
ATOM 2359 C CA . GLY A 1 297 ? 5.890 16.404 -10.769 1.00 69.94 297 GLY A CA 1
ATOM 2360 C C . GLY A 1 297 ? 5.872 16.128 -12.277 1.00 69.94 297 GLY A C 1
ATOM 2361 O O . GLY A 1 297 ? 6.780 16.542 -12.988 1.00 69.94 297 GLY A O 1
ATOM 2362 N N . LEU A 1 298 ? 4.839 15.466 -12.808 1.00 72.44 298 LEU A N 1
ATOM 2363 C CA . LEU A 1 298 ? 4.821 14.927 -14.176 1.00 72.44 298 LEU A CA 1
ATOM 2364 C C . LEU A 1 298 ? 4.847 15.973 -15.305 1.00 72.44 298 LEU A C 1
ATOM 2366 O O . LEU A 1 298 ? 5.374 15.651 -16.371 1.00 72.44 298 LEU A O 1
ATOM 2370 N N . PRO A 1 299 ? 4.308 17.201 -15.140 1.00 76.00 299 PRO A N 1
ATOM 2371 C CA . PRO A 1 299 ? 4.514 18.273 -16.110 1.00 76.00 299 PRO A CA 1
ATOM 2372 C C . PRO A 1 299 ? 5.627 19.252 -15.704 1.00 76.00 299 PRO A C 1
ATOM 2374 O O . PRO A 1 299 ? 5.846 20.231 -16.416 1.00 76.00 299 PRO A O 1
ATOM 2377 N N . LEU A 1 300 ? 6.287 19.050 -14.557 1.00 75.50 300 LEU A N 1
ATOM 2378 C CA . LEU A 1 300 ? 7.265 19.999 -14.033 1.00 75.50 300 LEU A CA 1
ATOM 2379 C C . LEU A 1 300 ? 8.672 19.689 -14.572 1.00 75.50 300 LEU A C 1
ATOM 2381 O O . LEU A 1 300 ? 9.054 18.522 -14.695 1.00 75.50 300 LEU A O 1
ATOM 2385 N N . PRO A 1 301 ? 9.485 20.718 -14.870 1.00 81.75 301 PRO A N 1
ATOM 2386 C CA . PRO A 1 301 ? 10.925 20.547 -15.024 1.00 81.75 301 PRO A CA 1
ATOM 2387 C C . PRO A 1 301 ? 11.526 19.868 -13.786 1.00 81.75 301 PRO A C 1
ATOM 2389 O O . PRO A 1 301 ? 11.109 20.159 -12.667 1.00 81.75 301 PRO A O 1
ATOM 2392 N N . ARG A 1 302 ? 12.539 19.004 -13.954 1.00 82.94 302 ARG A N 1
ATOM 2393 C CA . ARG A 1 302 ? 13.140 18.254 -12.826 1.00 82.94 302 ARG A CA 1
ATOM 2394 C C . ARG A 1 302 ? 13.625 19.149 -11.685 1.00 82.94 302 ARG A C 1
ATOM 2396 O O . ARG A 1 302 ? 13.500 18.775 -10.532 1.00 82.94 302 ARG A O 1
ATOM 2403 N N . ASN A 1 303 ? 14.165 20.324 -11.997 1.00 80.00 303 ASN A N 1
ATOM 2404 C CA . ASN A 1 303 ? 14.634 21.299 -11.008 1.00 80.00 303 ASN A CA 1
ATOM 2405 C C . ASN A 1 303 ? 13.496 22.033 -10.272 1.00 80.00 303 ASN A C 1
ATOM 2407 O O . ASN A 1 303 ? 13.762 22.770 -9.327 1.00 80.00 303 ASN A O 1
ATOM 2411 N N . SER A 1 304 ? 12.252 21.860 -10.713 1.00 75.75 304 SER A N 1
ATOM 2412 C CA . SER A 1 304 ? 11.039 22.402 -10.095 1.00 75.75 304 SER A CA 1
ATOM 2413 C C . SER A 1 304 ? 10.136 21.310 -9.509 1.00 75.75 304 SER A C 1
ATOM 2415 O O . SER A 1 304 ? 9.116 21.629 -8.903 1.00 75.75 304 SER A O 1
ATOM 2417 N N . ASP A 1 305 ? 10.497 20.037 -9.688 1.00 76.50 305 ASP A N 1
ATOM 2418 C CA . ASP A 1 305 ? 9.814 18.880 -9.119 1.00 76.50 305 ASP A CA 1
ATOM 2419 C C . ASP A 1 305 ? 10.403 18.542 -7.742 1.00 76.50 305 ASP A C 1
ATOM 2421 O O . ASP A 1 305 ? 11.609 18.333 -7.606 1.00 76.50 305 ASP A O 1
ATOM 2425 N N . ALA A 1 306 ? 9.541 18.425 -6.729 1.00 74.06 306 ALA A N 1
ATOM 2426 C CA . ALA A 1 306 ? 9.926 18.001 -5.383 1.00 74.06 306 ALA A CA 1
ATOM 2427 C C . ALA A 1 306 ? 10.558 16.595 -5.354 1.00 74.06 306 ALA A C 1
ATOM 2429 O O . ALA A 1 306 ? 11.295 16.282 -4.422 1.00 74.06 306 ALA A O 1
ATOM 2430 N N . TYR A 1 307 ? 10.303 15.778 -6.380 1.00 77.62 307 TYR A N 1
ATOM 2431 C CA . TYR A 1 307 ? 10.855 14.436 -6.537 1.00 77.62 307 TYR A CA 1
ATOM 2432 C C . TYR A 1 307 ? 11.935 14.323 -7.623 1.00 77.62 307 TYR A C 1
ATOM 2434 O O . TYR A 1 307 ? 12.290 13.212 -8.019 1.00 77.62 307 TYR A O 1
ATOM 2442 N N . LEU A 1 308 ? 12.438 15.446 -8.154 1.00 86.12 308 LEU A N 1
ATOM 2443 C CA . LEU A 1 308 ? 13.503 15.494 -9.169 1.00 86.12 308 LEU A CA 1
ATOM 2444 C C . LEU A 1 308 ? 13.271 14.580 -10.398 1.00 86.12 308 LEU A C 1
ATOM 2446 O O . LEU A 1 308 ? 14.206 14.073 -11.029 1.00 86.12 308 LEU A O 1
ATOM 2450 N N . GLY A 1 309 ? 12.012 14.374 -10.781 1.00 87.50 309 GLY A N 1
ATOM 2451 C CA . GLY A 1 309 ? 11.593 13.525 -11.891 1.00 87.50 309 GLY A CA 1
ATOM 2452 C C . GLY A 1 309 ? 11.398 12.049 -11.541 1.00 87.50 309 GLY A C 1
ATOM 2453 O O . GLY A 1 309 ? 11.252 11.247 -12.460 1.00 87.50 309 GLY A O 1
ATOM 2454 N N . PHE A 1 310 ? 11.362 11.666 -10.261 1.00 88.25 310 PHE A N 1
ATOM 2455 C CA . PHE A 1 310 ? 11.141 10.281 -9.819 1.00 88.25 310 PHE A CA 1
ATOM 2456 C C . PHE A 1 310 ? 9.920 9.632 -10.481 1.00 88.25 310 PHE A C 1
ATOM 2458 O O . PHE A 1 310 ? 10.022 8.560 -11.078 1.00 88.25 310 PHE A O 1
ATOM 2465 N N . PHE A 1 311 ? 8.751 10.278 -10.407 1.00 86.81 311 PHE A N 1
ATOM 2466 C CA . PHE A 1 311 ? 7.525 9.712 -10.972 1.00 86.81 311 PHE A CA 1
ATOM 2467 C C . PHE A 1 311 ? 7.544 9.733 -12.501 1.00 86.81 311 PHE A C 1
ATOM 2469 O O . PHE A 1 311 ? 6.982 8.832 -13.125 1.00 86.81 311 PHE A O 1
ATOM 2476 N N . THR A 1 312 ? 8.227 10.707 -13.104 1.00 89.00 312 THR A N 1
ATOM 2477 C CA . THR A 1 312 ? 8.468 10.755 -14.551 1.00 89.00 312 THR A CA 1
ATOM 2478 C C . THR A 1 312 ? 9.287 9.544 -15.003 1.00 89.00 312 THR A C 1
ATOM 2480 O O . THR A 1 312 ? 8.885 8.848 -15.938 1.00 89.00 312 THR A O 1
ATOM 2483 N N . ASP A 1 313 ? 10.381 9.231 -14.306 1.00 92.56 313 ASP A N 1
ATOM 2484 C CA . ASP A 1 313 ? 11.236 8.077 -14.603 1.00 92.56 313 ASP A CA 1
ATOM 2485 C C . ASP A 1 313 ? 10.510 6.753 -14.368 1.00 92.56 313 ASP A C 1
ATOM 2487 O O . ASP A 1 313 ? 10.554 5.859 -15.218 1.00 92.56 313 ASP A O 1
ATOM 2491 N N . LEU A 1 314 ? 9.769 6.645 -13.262 1.00 92.06 314 LEU A N 1
ATOM 2492 C CA . LEU A 1 314 ? 8.966 5.466 -12.954 1.00 92.06 314 LEU A CA 1
ATOM 2493 C C . LEU A 1 314 ? 7.912 5.210 -14.041 1.00 92.06 314 LEU A C 1
ATOM 2495 O O . LEU A 1 314 ? 7.764 4.082 -14.515 1.00 92.06 314 LEU A O 1
ATOM 2499 N N . GLN A 1 315 ? 7.189 6.242 -14.478 1.00 88.62 315 GLN A N 1
ATOM 2500 C CA . GLN A 1 315 ? 6.186 6.100 -15.535 1.00 88.62 315 GLN A CA 1
ATOM 2501 C C . GLN A 1 315 ? 6.808 5.780 -16.891 1.00 88.62 315 GLN A C 1
ATOM 2503 O O . GLN A 1 315 ? 6.264 4.959 -17.633 1.00 88.62 315 GLN A O 1
ATOM 2508 N N . LEU A 1 316 ? 7.958 6.376 -17.214 1.00 91.81 316 LEU A N 1
ATOM 2509 C CA . LEU A 1 316 ? 8.696 6.048 -18.428 1.00 91.81 316 LEU A CA 1
ATOM 2510 C C . LEU A 1 316 ? 9.135 4.578 -18.427 1.00 91.81 316 LEU A C 1
ATOM 2512 O O . LEU A 1 316 ? 8.932 3.872 -19.420 1.00 91.81 316 LEU A O 1
ATOM 2516 N N . TRP A 1 317 ? 9.668 4.086 -17.308 1.00 94.94 317 TRP A N 1
ATOM 2517 C CA . TRP A 1 317 ? 10.012 2.676 -17.140 1.00 94.94 317 TRP A CA 1
ATOM 2518 C C . TRP A 1 317 ? 8.777 1.782 -17.320 1.00 94.94 317 TRP A C 1
ATOM 2520 O O . TRP A 1 317 ? 8.779 0.863 -18.140 1.00 94.94 317 TRP A O 1
ATOM 2530 N N . LEU A 1 318 ? 7.667 2.102 -16.644 1.00 91.19 318 LEU A N 1
ATOM 2531 C CA . LEU A 1 318 ? 6.416 1.344 -16.745 1.00 91.19 318 LEU A CA 1
ATOM 2532 C C . LEU A 1 318 ? 5.864 1.313 -18.176 1.00 91.19 318 LEU A C 1
ATOM 2534 O O . LEU A 1 318 ? 5.341 0.281 -18.600 1.00 91.19 318 LEU A O 1
ATOM 2538 N N . LYS A 1 319 ? 5.999 2.406 -18.930 1.00 90.06 319 LYS A N 1
ATOM 2539 C CA . LYS A 1 319 ? 5.549 2.513 -20.324 1.00 90.06 319 LYS A CA 1
ATOM 2540 C C . LYS A 1 319 ? 6.424 1.714 -21.294 1.00 90.06 319 LYS A C 1
ATOM 2542 O O . LYS A 1 319 ? 5.906 1.146 -22.251 1.00 90.06 319 LYS A O 1
ATOM 2547 N N . THR A 1 320 ? 7.736 1.686 -21.071 1.00 94.19 320 THR A N 1
ATOM 2548 C CA . THR A 1 320 ? 8.722 1.051 -21.972 1.00 94.19 320 THR A CA 1
ATOM 2549 C C . THR A 1 320 ? 8.909 -0.444 -21.721 1.00 94.19 320 THR A C 1
ATOM 2551 O O . THR A 1 320 ? 9.384 -1.177 -22.597 1.00 94.19 320 THR A O 1
ATOM 2554 N N . MET A 1 321 ? 8.521 -0.910 -20.537 1.00 94.31 321 MET A N 1
ATOM 2555 C CA . MET A 1 321 ? 8.531 -2.318 -20.179 1.00 94.31 321 MET A CA 1
ATOM 2556 C C . MET A 1 321 ? 7.358 -3.019 -20.887 1.00 94.31 321 MET A C 1
ATOM 2558 O O . MET A 1 321 ? 6.208 -2.765 -20.571 1.00 94.31 321 MET A O 1
ATOM 2562 N N . ASP A 1 322 ? 7.571 -3.886 -21.866 1.00 94.31 322 ASP A N 1
ATOM 2563 C CA . ASP A 1 322 ? 6.481 -4.746 -22.358 1.00 94.31 322 ASP A CA 1
ATOM 2564 C C . ASP A 1 322 ? 6.293 -5.955 -21.417 1.00 94.31 322 ASP A C 1
ATOM 2566 O O . ASP A 1 322 ? 6.964 -6.070 -20.387 1.00 94.31 322 ASP A O 1
ATOM 2570 N N . MET A 1 323 ? 5.340 -6.842 -21.720 1.00 94.00 323 MET A N 1
ATOM 2571 C CA . MET A 1 323 ? 5.098 -8.027 -20.889 1.00 94.00 323 MET A CA 1
ATOM 2572 C C . MET A 1 323 ? 6.318 -8.959 -20.849 1.00 94.00 323 MET A C 1
ATOM 2574 O O . MET A 1 323 ? 6.651 -9.472 -19.789 1.00 94.00 323 MET A O 1
ATOM 2578 N N . GLU A 1 324 ? 7.006 -9.169 -21.972 1.00 95.19 324 GLU A N 1
ATOM 2579 C CA . GLU A 1 324 ? 8.153 -10.081 -22.047 1.00 95.19 324 GLU A CA 1
ATOM 2580 C C . GLU A 1 324 ? 9.327 -9.562 -21.209 1.00 95.19 324 GLU A C 1
ATOM 2582 O O . GLU A 1 324 ? 9.934 -10.303 -20.434 1.00 95.19 324 GLU A O 1
ATOM 2587 N N . LYS A 1 325 ? 9.632 -8.265 -21.319 1.00 97.19 325 LYS A N 1
ATOM 2588 C CA . LYS A 1 325 ? 10.657 -7.620 -20.497 1.00 97.19 325 LYS A CA 1
ATOM 2589 C C . LYS A 1 325 ? 10.265 -7.604 -19.020 1.00 97.19 325 LYS A C 1
ATOM 2591 O O . LYS A 1 325 ? 11.124 -7.867 -18.184 1.00 97.19 325 LYS A O 1
ATOM 2596 N N . LEU A 1 326 ? 8.988 -7.368 -18.695 1.00 96.38 326 LEU A N 1
ATOM 2597 C CA . LEU A 1 326 ? 8.505 -7.410 -17.312 1.00 96.38 326 LEU A CA 1
ATOM 2598 C C . LEU A 1 326 ? 8.687 -8.802 -16.699 1.00 96.38 326 LEU A C 1
ATOM 2600 O O . LEU A 1 326 ? 9.188 -8.913 -15.588 1.00 96.38 326 LEU A O 1
ATOM 2604 N N . LEU A 1 327 ? 8.315 -9.863 -17.415 1.00 96.25 327 LEU A N 1
ATOM 2605 C CA . LEU A 1 327 ? 8.466 -11.236 -16.930 1.00 96.25 327 LEU A CA 1
ATOM 2606 C C . LEU A 1 327 ? 9.936 -11.598 -16.710 1.00 96.25 327 LEU A C 1
ATOM 2608 O O . LEU A 1 327 ? 10.276 -12.128 -15.655 1.00 96.25 327 LEU A O 1
ATOM 2612 N N . ARG A 1 328 ? 10.824 -11.220 -17.640 1.00 97.31 328 ARG A N 1
ATOM 2613 C CA . ARG A 1 328 ? 12.276 -11.376 -17.457 1.00 97.31 328 ARG A CA 1
ATOM 2614 C C . ARG A 1 328 ? 12.791 -10.603 -16.246 1.00 97.31 328 ARG A C 1
ATOM 2616 O O . ARG A 1 328 ? 13.543 -11.158 -15.451 1.00 97.31 328 ARG A O 1
ATOM 2623 N N . PHE A 1 329 ? 12.353 -9.357 -16.076 1.00 97.25 329 PHE A N 1
ATOM 2624 C CA . PHE A 1 329 ? 12.719 -8.518 -14.936 1.00 97.25 329 PHE A CA 1
ATOM 2625 C C . PHE A 1 329 ? 12.267 -9.127 -13.600 1.00 97.25 329 PHE A C 1
ATOM 2627 O O . PHE A 1 329 ? 13.040 -9.174 -12.646 1.00 97.25 329 PHE A O 1
ATOM 2634 N N . LEU A 1 330 ? 11.050 -9.673 -13.553 1.00 96.81 330 LEU A N 1
ATOM 2635 C CA . LEU A 1 330 ? 10.495 -10.366 -12.388 1.00 96.81 330 LEU A CA 1
ATOM 2636 C C . LEU A 1 330 ? 11.000 -11.810 -12.234 1.00 96.81 330 LEU A C 1
ATOM 2638 O O . LEU A 1 330 ? 10.639 -12.471 -11.265 1.00 96.81 330 LEU A O 1
ATOM 2642 N N . LYS A 1 331 ? 11.818 -12.326 -13.161 1.00 97.00 331 LYS A N 1
ATOM 2643 C CA . LYS A 1 331 ? 12.260 -13.733 -13.191 1.00 97.00 331 LYS A CA 1
ATOM 2644 C C . LYS A 1 331 ? 11.076 -14.712 -13.140 1.00 97.00 331 LYS A C 1
ATOM 2646 O O . LYS A 1 331 ? 11.051 -15.646 -12.337 1.00 97.00 331 LYS A O 1
ATOM 2651 N N . LEU A 1 332 ? 10.076 -14.449 -13.979 1.00 93.94 332 LEU A N 1
ATOM 2652 C CA . LEU A 1 332 ? 8.899 -15.285 -14.194 1.00 93.94 332 LEU A CA 1
ATOM 2653 C C . LEU A 1 332 ? 8.953 -15.878 -15.605 1.00 93.94 332 LEU A C 1
ATOM 2655 O O . LEU A 1 332 ? 9.112 -15.144 -16.575 1.00 93.94 332 LEU A O 1
ATOM 2659 N N . ASP A 1 333 ? 8.753 -17.189 -15.730 1.00 92.38 333 ASP A N 1
ATOM 2660 C CA . ASP A 1 333 ? 8.797 -17.864 -17.039 1.00 92.38 333 ASP A CA 1
ATOM 2661 C C . ASP A 1 333 ? 7.565 -17.564 -17.902 1.00 92.38 333 ASP A C 1
ATOM 2663 O O . ASP A 1 333 ? 7.593 -17.655 -19.128 1.00 92.38 333 ASP A O 1
ATOM 2667 N N . ARG A 1 334 ? 6.445 -17.229 -17.255 1.00 90.00 334 ARG A N 1
ATOM 2668 C CA . ARG A 1 334 ? 5.155 -16.977 -17.898 1.00 90.00 334 ARG A CA 1
ATOM 2669 C C . ARG A 1 334 ? 4.310 -16.018 -17.061 1.00 90.00 334 ARG A C 1
ATOM 2671 O O . ARG A 1 334 ? 4.502 -15.952 -15.844 1.00 90.00 334 ARG A O 1
ATOM 2678 N N . PRO A 1 335 ? 3.358 -15.295 -17.674 1.00 86.81 335 PRO A N 1
ATOM 2679 C CA . PRO A 1 335 ? 2.425 -14.473 -16.918 1.00 86.81 335 PRO A CA 1
ATOM 2680 C C . PRO A 1 335 ? 1.553 -15.344 -16.001 1.00 86.81 335 PRO A C 1
ATOM 2682 O O . PRO A 1 335 ? 1.339 -16.526 -16.302 1.00 86.81 335 PRO A O 1
ATOM 2685 N N . PRO A 1 336 ? 1.017 -14.781 -14.901 1.00 85.44 336 PRO A N 1
ATOM 2686 C CA . PRO A 1 336 ? 0.083 -15.504 -14.050 1.00 85.44 336 PRO A CA 1
ATOM 2687 C C . PRO A 1 336 ? -1.111 -16.000 -14.880 1.00 85.44 336 PRO A C 1
ATOM 2689 O O . PRO A 1 336 ? -1.582 -15.309 -15.790 1.00 85.44 336 PRO A O 1
ATOM 2692 N N . LYS A 1 337 ? -1.556 -17.234 -14.614 1.00 77.69 337 LYS A N 1
ATOM 2693 C CA . LYS A 1 337 ? -2.570 -17.912 -15.431 1.00 77.69 337 LYS A CA 1
ATOM 2694 C C . LYS A 1 337 ? -3.880 -17.125 -15.357 1.00 77.69 337 LYS A C 1
ATOM 2696 O O . LYS A 1 337 ? -4.495 -17.038 -14.300 1.00 77.69 337 LYS A O 1
ATOM 2701 N N . ARG A 1 338 ? -4.302 -16.540 -16.479 1.00 67.56 338 ARG A N 1
ATOM 2702 C CA . ARG A 1 338 ? -5.617 -15.897 -16.579 1.00 67.56 338 ARG A CA 1
ATOM 2703 C C . ARG A 1 338 ? -6.701 -16.975 -16.674 1.00 67.56 338 ARG A C 1
ATOM 2705 O O . ARG A 1 338 ? -6.444 -17.991 -17.321 1.00 67.56 338 ARG A O 1
ATOM 2712 N N . PRO A 1 339 ? -7.893 -16.768 -16.085 1.00 57.09 339 PRO A N 1
ATOM 2713 C CA . PRO A 1 339 ? -9.069 -17.545 -16.460 1.00 57.09 339 PRO A CA 1
ATOM 2714 C C . PRO A 1 339 ? -9.229 -17.415 -17.976 1.00 57.09 339 PRO A C 1
ATOM 2716 O O . PRO A 1 339 ? -9.129 -16.300 -18.488 1.00 57.09 339 PRO A O 1
ATOM 2719 N N . ASP A 1 340 ? -9.361 -18.534 -18.684 1.00 45.84 340 ASP A N 1
ATOM 2720 C CA . ASP A 1 340 ? -9.218 -18.639 -20.139 1.00 45.84 340 ASP A CA 1
ATOM 2721 C C . ASP A 1 340 ? -9.970 -17.541 -20.912 1.00 45.84 340 ASP A C 1
ATOM 2723 O O . ASP A 1 340 ? -11.154 -17.640 -21.230 1.00 45.84 340 ASP A O 1
ATOM 2727 N N . VAL A 1 341 ? -9.246 -16.482 -21.265 1.00 47.78 341 VAL A N 1
ATOM 2728 C CA . VAL A 1 341 ? -9.626 -15.546 -22.315 1.00 47.78 341 VAL A CA 1
ATOM 2729 C C . VAL A 1 341 ? -8.434 -15.485 -23.232 1.00 47.78 341 VAL A C 1
ATOM 2731 O O . VAL A 1 341 ? -7.376 -14.972 -22.864 1.00 47.78 341 VAL A O 1
ATOM 2734 N N . PHE A 1 342 ? -8.626 -16.067 -24.413 1.00 44.25 342 PHE A N 1
ATOM 2735 C CA . PHE A 1 342 ? -7.719 -15.997 -25.544 1.00 44.25 342 PHE A CA 1
ATOM 2736 C C . PHE A 1 342 ? -6.978 -14.660 -25.569 1.00 44.25 342 PHE A C 1
ATOM 2738 O O . PHE A 1 342 ? -7.595 -13.593 -25.481 1.00 44.25 342 PHE A O 1
ATOM 2745 N N . TYR A 1 343 ? -5.656 -14.749 -25.711 1.00 42.84 343 TYR A N 1
ATOM 2746 C CA . TYR A 1 343 ? -4.722 -13.654 -25.955 1.00 42.84 343 TYR A CA 1
ATOM 2747 C C . TYR A 1 343 ? -5.062 -12.944 -27.284 1.00 42.84 343 TYR A C 1
ATOM 2749 O O . TYR A 1 343 ? -4.298 -12.952 -28.240 1.00 42.84 343 TYR A O 1
ATOM 2757 N N . SER A 1 344 ? -6.238 -12.327 -27.395 1.00 45.09 344 SER A N 1
ATOM 2758 C CA . SER A 1 344 ? -6.479 -11.339 -28.437 1.00 45.09 344 SER A CA 1
ATOM 2759 C C . SER A 1 344 ? -5.779 -10.065 -27.978 1.00 45.09 344 SER A C 1
ATOM 2761 O O . SER A 1 344 ? -6.010 -9.590 -26.866 1.00 45.09 344 SER A O 1
ATOM 2763 N N . GLN A 1 345 ? -4.877 -9.552 -28.810 1.00 45.41 345 GLN A N 1
ATOM 2764 C CA . GLN A 1 345 ? -4.003 -8.393 -28.591 1.00 45.41 345 GLN A CA 1
ATOM 2765 C C . GLN A 1 345 ? -4.759 -7.055 -28.416 1.00 45.41 345 GLN A C 1
ATOM 2767 O O . GLN A 1 345 ? -4.312 -6.009 -28.881 1.00 45.41 345 GLN A O 1
ATOM 2772 N N . ARG A 1 346 ? -5.932 -7.038 -27.781 1.00 43.47 346 ARG A N 1
ATOM 2773 C CA . ARG A 1 346 ? -6.710 -5.818 -27.575 1.00 43.47 346 ARG A CA 1
ATOM 2774 C C . ARG A 1 346 ? -6.380 -5.206 -26.220 1.00 43.47 346 ARG A C 1
ATOM 2776 O O . ARG A 1 346 ? -6.674 -5.785 -25.179 1.00 43.47 346 ARG A O 1
ATOM 2783 N N . ASN A 1 347 ? -5.852 -3.984 -26.296 1.00 42.53 347 ASN A N 1
ATOM 2784 C CA . ASN A 1 347 ? -5.661 -2.984 -25.238 1.00 42.53 347 ASN A CA 1
ATOM 2785 C C . ASN A 1 347 ? -4.245 -2.841 -24.661 1.00 42.53 347 ASN A C 1
ATOM 2787 O O . ASN A 1 347 ? -4.055 -2.819 -23.450 1.00 42.53 347 ASN A O 1
ATOM 2791 N N . LEU A 1 348 ? -3.273 -2.582 -25.541 1.00 44.78 348 LEU A N 1
ATOM 2792 C CA . LEU A 1 348 ? -2.144 -1.691 -25.219 1.00 44.78 348 LEU A CA 1
ATOM 2793 C C . LEU A 1 348 ? -2.509 -0.193 -25.365 1.00 44.78 348 LEU A C 1
ATOM 2795 O O . LEU A 1 348 ? -1.758 0.670 -24.922 1.00 44.78 348 LEU A O 1
ATOM 2799 N N . ASN A 1 349 ? -3.696 0.135 -25.897 1.00 42.38 349 ASN A N 1
ATOM 2800 C CA . ASN A 1 349 ? -4.138 1.520 -26.130 1.00 42.38 349 ASN A CA 1
ATOM 2801 C C . ASN A 1 349 ? -4.474 2.311 -24.850 1.00 42.38 349 ASN A C 1
ATOM 2803 O O . ASN A 1 349 ? -4.725 3.510 -24.928 1.00 42.38 349 ASN A O 1
ATOM 2807 N N . TYR A 1 350 ? -4.472 1.681 -23.669 1.00 40.59 350 TYR A N 1
ATOM 2808 C CA . TYR A 1 350 ? -4.778 2.377 -22.412 1.00 40.59 350 TYR A CA 1
ATOM 2809 C C . TYR A 1 350 ? -3.713 3.423 -22.040 1.00 40.59 350 TYR A C 1
ATOM 2811 O O . TYR A 1 350 ? -4.047 4.489 -21.539 1.00 40.59 350 TYR A O 1
ATOM 2819 N N . TYR A 1 351 ? -2.445 3.157 -22.373 1.00 39.59 351 TYR A N 1
ATOM 2820 C CA . TYR A 1 351 ? -1.318 4.075 -22.150 1.00 39.59 351 TYR A CA 1
ATOM 2821 C C . TYR A 1 351 ? -1.031 4.995 -23.352 1.00 39.59 351 TYR A C 1
ATOM 2823 O O . TYR A 1 351 ? -0.038 5.722 -23.355 1.00 39.59 351 TYR A O 1
ATOM 2831 N N . GLN A 1 352 ? -1.872 4.950 -24.391 1.00 40.03 352 GLN A N 1
ATOM 2832 C CA . GLN A 1 352 ? -1.727 5.755 -25.607 1.00 40.03 352 GLN A CA 1
ATOM 2833 C C . GLN A 1 352 ? -2.709 6.926 -25.674 1.00 40.03 352 GLN A C 1
ATOM 2835 O O . GLN A 1 352 ? -2.804 7.563 -26.721 1.00 40.03 352 GLN A O 1
ATOM 2840 N N . GLN A 1 353 ? -3.436 7.236 -24.595 1.00 40.91 353 GLN A N 1
ATOM 2841 C CA . GLN A 1 353 ? -4.206 8.475 -24.586 1.00 40.91 353 GLN A CA 1
ATOM 2842 C C . GLN A 1 353 ? -3.227 9.650 -24.733 1.00 40.91 353 GLN A C 1
ATOM 2844 O O . GLN A 1 353 ? -2.329 9.792 -23.897 1.00 40.91 353 GLN A O 1
ATOM 2849 N N . PRO A 1 354 ? -3.333 10.456 -25.806 1.00 41.84 354 PRO A N 1
ATOM 2850 C CA . PRO A 1 354 ? -2.526 11.655 -25.917 1.00 41.84 354 PRO A CA 1
ATOM 2851 C C . PRO A 1 354 ? -2.861 12.547 -24.722 1.00 41.84 354 PRO A C 1
ATOM 2853 O O . PRO A 1 354 ? -4.036 12.726 -24.393 1.00 41.84 354 PRO A O 1
ATOM 2856 N N . LEU A 1 355 ? -1.829 13.095 -24.074 1.00 43.41 355 LEU A N 1
ATOM 2857 C CA . LEU A 1 355 ? -2.019 14.153 -23.087 1.00 43.41 355 LEU A CA 1
ATOM 2858 C C . LEU A 1 355 ? -2.922 15.228 -23.719 1.00 43.41 355 LEU A C 1
ATOM 2860 O O . LEU A 1 355 ? -2.733 15.543 -24.902 1.00 43.41 355 LEU A O 1
ATOM 2864 N N . PRO A 1 356 ? -3.933 15.744 -22.998 1.00 43.12 356 PRO A N 1
ATOM 2865 C CA . PRO A 1 356 ? -4.836 16.740 -23.553 1.00 43.12 356 PRO A CA 1
ATOM 2866 C C . PRO A 1 356 ? -4.023 17.888 -24.159 1.00 43.12 356 PRO A C 1
ATOM 2868 O O . PRO A 1 356 ? -3.205 18.494 -23.481 1.00 43.12 356 PRO A O 1
ATOM 2871 N N . LYS A 1 357 ? -4.253 18.178 -25.448 1.00 43.28 357 LYS A N 1
ATOM 2872 C CA . LYS A 1 357 ? -3.529 19.196 -26.237 1.00 43.28 357 LYS A CA 1
ATOM 2873 C C . LYS A 1 357 ? -3.724 20.641 -25.751 1.00 43.28 357 LYS A C 1
ATOM 2875 O O . LYS A 1 357 ? -3.238 21.556 -26.408 1.00 43.28 357 LYS A O 1
ATOM 2880 N N . LYS A 1 358 ? -4.460 20.870 -24.660 1.00 46.50 358 LYS A N 1
ATOM 2881 C CA . LYS A 1 358 ? -4.573 22.212 -24.087 1.00 46.50 358 LYS A CA 1
ATOM 2882 C C . LYS A 1 358 ? -3.195 22.639 -23.601 1.00 46.50 358 LYS A C 1
ATOM 2884 O O . LYS A 1 358 ? -2.480 21.836 -23.000 1.00 46.50 358 LYS A O 1
ATOM 2889 N N . SER A 1 359 ? -2.822 23.884 -23.878 1.00 48.84 359 SER A N 1
ATOM 2890 C CA . SER A 1 359 ? -1.601 24.438 -23.304 1.00 48.84 359 SER A CA 1
ATOM 2891 C C . SER A 1 359 ? -1.680 24.335 -21.774 1.00 48.84 359 SER A C 1
ATOM 2893 O O . SER A 1 359 ? -2.763 24.424 -21.188 1.00 48.84 359 SER A O 1
ATOM 2895 N N . LEU A 1 360 ? -0.540 24.106 -21.114 1.00 47.50 360 LEU A N 1
ATOM 2896 C CA . LEU A 1 360 ? -0.462 24.055 -19.648 1.00 47.50 360 LEU A CA 1
ATOM 2897 C C . LEU A 1 360 ? -1.062 25.321 -19.001 1.00 47.50 360 LEU A C 1
ATOM 2899 O O . LEU A 1 360 ? -1.613 25.248 -17.912 1.00 47.50 360 LEU A O 1
ATOM 2903 N N . SER A 1 361 ? -1.033 26.470 -19.677 1.00 45.88 361 SER A N 1
ATOM 2904 C CA . SER A 1 361 ? -1.689 27.690 -19.200 1.00 45.88 361 SER A CA 1
ATOM 2905 C C . SER A 1 361 ? -3.222 27.623 -19.296 1.00 45.88 361 SER A C 1
ATOM 2907 O O . SER A 1 361 ? -3.906 27.960 -18.332 1.00 45.88 361 SER A O 1
ATOM 2909 N N . GLU A 1 362 ? -3.784 27.122 -20.401 1.00 44.34 362 GLU A N 1
ATOM 2910 C CA . GLU A 1 362 ? -5.241 27.020 -20.611 1.00 44.34 362 GLU A CA 1
ATOM 2911 C C . GLU A 1 362 ? -5.915 25.906 -19.805 1.00 44.34 362 GLU A C 1
ATOM 2913 O O . GLU A 1 362 ? -7.085 26.021 -19.439 1.00 44.34 362 GLU A O 1
ATOM 2918 N N . ALA A 1 363 ? -5.216 24.799 -19.553 1.00 44.44 363 ALA A N 1
ATOM 2919 C CA . ALA A 1 363 ? -5.764 23.696 -18.767 1.00 44.44 363 ALA A CA 1
ATOM 2920 C C . ALA A 1 363 ? -5.863 24.031 -17.269 1.00 44.44 363 ALA A C 1
ATOM 2922 O O . ALA A 1 363 ? -6.659 23.410 -16.565 1.00 44.44 363 ALA A O 1
ATOM 2923 N N . TYR A 1 364 ? -5.075 25.005 -16.798 1.00 46.47 364 TYR A N 1
ATOM 2924 C CA . TYR A 1 364 ? -4.857 25.245 -15.370 1.00 46.47 364 TYR A CA 1
ATOM 2925 C C . TYR A 1 364 ? -5.041 26.707 -14.933 1.00 46.47 364 TYR A C 1
ATOM 2927 O O . TYR A 1 364 ? -4.747 27.030 -13.786 1.00 46.47 364 TYR A O 1
ATOM 2935 N N . GLY A 1 365 ? -5.561 27.582 -15.804 1.00 36.59 365 GLY A N 1
ATOM 2936 C CA . GLY A 1 365 ? -5.946 28.953 -15.439 1.00 36.59 365 GLY A CA 1
ATOM 2937 C C . GLY A 1 365 ? -4.779 29.844 -15.003 1.00 36.59 365 GLY A C 1
ATOM 2938 O O . GLY A 1 365 ? -4.989 30.806 -14.267 1.00 36.59 365 GLY A O 1
ATOM 2939 N N . ILE A 1 366 ? -3.553 29.527 -15.432 1.00 39.69 366 ILE A N 1
ATOM 2940 C CA . ILE A 1 366 ? -2.383 30.370 -15.179 1.00 39.69 366 ILE A CA 1
ATOM 2941 C C . ILE A 1 366 ? -2.426 31.502 -16.207 1.00 39.69 366 ILE A C 1
ATOM 2943 O O . ILE A 1 366 ? -1.988 31.342 -17.348 1.00 39.69 366 ILE A O 1
ATOM 2947 N N . HIS A 1 367 ? -3.027 32.623 -15.815 1.00 40.50 367 HIS A N 1
ATOM 2948 C CA . HIS A 1 367 ? -2.913 33.883 -16.538 1.00 40.50 367 HIS A CA 1
ATOM 2949 C C . HIS A 1 367 ? -1.582 34.536 -16.146 1.00 40.50 367 HIS A C 1
ATOM 2951 O O . HIS A 1 367 ? -1.307 34.675 -14.954 1.00 40.50 367 HIS A O 1
ATOM 2957 N N . ASN A 1 368 ? -0.755 34.855 -17.147 1.00 43.72 368 ASN A N 1
ATOM 2958 C CA . ASN A 1 368 ? 0.462 35.652 -16.963 1.00 43.72 368 ASN A CA 1
ATOM 2959 C C . ASN A 1 368 ? 0.152 37.038 -16.401 1.00 43.72 368 ASN A C 1
ATOM 2961 O O . ASN A 1 368 ? -0.899 37.598 -16.797 1.00 43.72 368 ASN A O 1
#

Sequence (368 aa):
MKIISKFYLFYLSLSALAINSLAISTPLIGIDSRSTKSNCLGHYKQVKNSPSDYFQGLVDQDLLTFVNVELEALKTSSNLPPNLNLNQPQFLAVKEVKEKFLDLSTLSDQRLKQELTEATLSLLEKEDSILLENNLSSKKRIDSVSTLVAERILDSLFFHPTVAEIHNDNYLVPNAKELFKDVGYCFGRAMYVHEVLLKLGVSKNAIKKIWAVGPMKSDGILWDFHVATMVKLDNGKWAVIDSIFKDKLTGKARLLSPREWHENYAKETDNMNLRTYITEANKLGSLPGKYSPIQLGLPLPRNSDAYLGFFTDLQLWLKTMDMEKLLRFLKLDRPPKRPDVFYSQRNLNYYQQPLPKKSLSEAYGIHN

pLDDT: mean 71.89, std 22.99, range [26.17, 98.12]

Secondary structure (DSSP, 8-state):
--------------------------------TT-SSSHHHHGGGS--SSHHHHHHHHHIIIIIHHHHHHHHHHHSSPPPPTTS-TTSHHHHHHHHHHHH-S-GGGS-HHHHHHHHHHHHHHHHHHHHHHTTT-----TTSBS-B-HHHHHHHHHHTTT-TTTSGGGGGGTS-TTHHHH-TTTTHHHHHHHHHHHHHHHHTB-GGGEEEEEEEEEEEETTEEEEEEEEEEEEBTTS-EEEE-SS-B-TTT--B--B-HHHHHHHHHHTSTT---EEEEEEGGGGSSSSSSS-TTTTTTTS-GGG-TTTTHHHHHHHHHHH--HHHHHHHTT-SS----SS-------SGGGGPPPP-S-HHHHHT---

Radius of gyration: 26.68 Å; chains: 1; bounding box: 94×76×68 Å